Protein 8H0L (pdb70)

Secondary structure (DSSP, 8-state):
--HHHHHHHHT-----EETTEE--HHHHHHHHHHHHHHTTS--SS-B-SSHHHHHHHHHHHHHH--TT----THHHHHHGGGGSSEEEEEPTT-HHHHHT----SHHHHHHHEEEEEE-HHHHHHTTSHHHHHHHHHHHHTTS-GGGTTT--/--HHHHHHHHH-----EETTEE--HHHHHHHHHHHHHHTTS--SS-B--SHHHHHHHHHHHHHH--TT----THHHHHHGGGGSSEEEEEPTT-HHHHHHHSTTSHHHHHHHEEEEEE-HHHHHHHTSHHHHHHHHHHHHTTSS--

Foldseek 3Di:
DDLVLLLQLLLPQPADDDPQFGQCQLVLLVLLVLVCLVVVNPPDQWAAPDPSSLVSSCVSNVQADDPPHDSANLQNLPSSVVSVFKAFDFDPPCVVVVVPQDSPHDVSCVNTGRTMGGDPVVVVQSNDPVSSVSSNVSNCSNHDPVCVVRGD/DDLVVVLVLLLCQPADDDPQRGQCQLLLLVVLVLVCLVVVVDPDQWAAPDPSSLVSSVVSCVVDDDPPHDSQNLANLLSSVVSVFKAFDFDPPLVPVLNPQQRPHDVSVVNTTRTMGGRPVVVVQSNDPVSVVSSNVSNCSNHDDD

Solvent-accessible surface area: 15519 Å² total; per-residue (Å²): 93,50,58,133,83,0,43,63,73,1,16,135,6,122,8,102,122,178,168,52,61,1,20,0,20,21,2,0,0,6,15,0,1,8,27,18,13,113,76,34,49,16,138,110,31,72,4,90,21,60,151,89,1,36,77,15,0,42,123,61,0,72,105,9,95,27,154,61,21,143,63,46,17,26,62,1,1,27,76,1,64,89,10,44,0,1,18,14,40,35,34,129,82,43,185,124,48,44,124,124,17,77,7,94,18,47,91,18,0,75,90,11,7,33,15,0,15,0,10,42,53,0,20,57,36,4,86,73,140,83,10,29,112,59,0,53,57,0,1,57,144,5,17,44,153,117,2,68,117,146,3,82,98,55,62,131,86,1,45,55,78,1,14,84,5,107,10,98,115,128,100,41,24,10,22,2,21,22,0,0,0,4,8,0,1,8,38,16,12,106,78,34,53,20,132,124,22,119,2,111,19,60,144,90,2,36,78,16,0,34,132,60,1,75,93,61,89,51,102,33,33,179,64,38,16,24,62,2,1,8,78,1,55,91,22,46,0,2,59,19,80,25,37,127,79,42,152,170,42,20,132,107,106,1,18,97,17,45,95,15,0,76,98,6,6,37,22,0,70,2,26,116,73,0,14,113,45,3,82,72,140,78,12,31,110,87,0,38,52,0,0,72,127,6,39,17,144,138

Nearest PDB structures (foldseek):
  8h0l-assembly2_B  TM=1.007E+00  e=3.488E-26  Hahella ganghwensis
  7cc9-assembly3_C  TM=7.456E-01  e=1.527E-03  Streptomyces pristinaespiralis
  5zmo-assembly1_A  TM=6.650E-01  e=5.114E-03  Streptomyces coelicolor A3(2)
  8h0l-assembly2_B  TM=9.876E-01  e=3.141E-24  Hahella ganghwensis
  7cc9-assembly3_C  TM=7.645E-01  e=2.823E-04  Streptomyces pristinaespiralis

InterPro domains:
  IPR058813 ScoMcrA-like, DNA sulfur-binding domain [PF26340] (12-136)

Organism: NCBI:txid286420

Sequence (298 aa):
MSLLEYEAKFSELNPNRRHGNTSPHKIAMLLAVMDLIESGSLQENRIYFDRQLKDAFTKRFNELKSEADRDNPHLPYYHLHTSGFWHHQVNPGQRESYKTMSASGASAIDQHIAYAYLDEELFELLQNFTVRKLLTSALDRNFAITETSRKSMSLLEYEAKFSELNPNRRHGNTSPHKIAMLLAVMDLIESGSLQENRIYFDRQLKDAFTKRFNELKSEADRDNPHLPYYHLHTSGFWHHQVNPGQRESYKTMSASGASAIDQHIAYAYLDEELFELLQNFTVRKLLTSALDRNFAIT

B-factor: mean 39.43, std 13.42, range [19.46, 106.15]

Radius of gyration: 23.63 Å; Cα contacts (8 Å, |Δi|>4): 406; chains: 2; bounding box: 54×69×55 Å

Structure (mmCIF, N/CA/C/O backbone):
data_8H0L
#
_entry.id   8H0L
#
_cell.length_a   39.865
_cell.length_b   57.530
_cell.length_c   177.362
_cell.angle_alpha   90.000
_cell.angle_beta   90.000
_cell.angle_gamma   90.000
#
_symmetry.space_group_name_H-M   'P 21 21 21'
#
loop_
_entity.id
_entity.type
_entity.pdbx_description
1 polymer SBDHga1
2 polymer "DNA (5'-D(*GP*CP*CP*GP*AP*AP*CP*TP*CP*G)-3')"
3 polymer "DNA (5'-D(*CP*GP*AP*GP*(PST)P*TP*CP*GP*GP*C)-3')"
4 non-polymer 'MAGNESIUM ION'
5 water water
#
loop_
_atom_site.group_PDB
_atom_site.id
_atom_site.type_symbol
_atom_site.label_atom_id
_atom_site.label_alt_id
_atom_site.label_comp_id
_atom_site.label_asym_id
_atom_site.label_entity_id
_atom_site.label_seq_id
_atom_site.pdbx_PDB_ins_code
_atom_site.Cartn_x
_atom_site.Cartn_y
_atom_site.Cartn_z
_atom_site.occupancy
_atom_site.B_iso_or_equiv
_atom_site.auth_seq_id
_atom_site.auth_comp_id
_atom_site.auth_asym_id
_atom_site.auth_atom_id
_atom_site.pdbx_PDB_model_num
ATOM 1 N N . MET A 1 4 ? 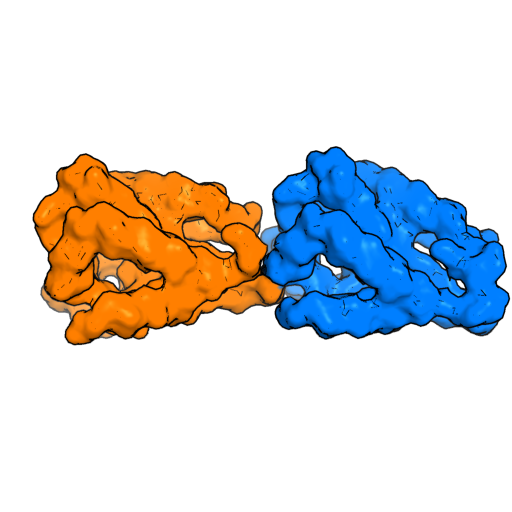8.296 -16.717 -12.592 1.00 59.42 1 MET A N 1
ATOM 2 C CA . MET A 1 4 ? 9.265 -15.918 -11.855 1.00 55.78 1 MET A CA 1
ATOM 3 C C . MET A 1 4 ? 8.659 -14.592 -11.372 1.00 51.81 1 MET A C 1
ATOM 4 O O . MET A 1 4 ? 7.478 -14.337 -11.578 1.00 52.29 1 MET A O 1
ATOM 9 N N . SER A 1 5 ? 9.460 -13.768 -10.705 1.00 48.24 2 SER A N 1
ATOM 10 C CA . SER A 1 5 ? 8.950 -12.583 -10.031 1.00 45.76 2 SER A CA 1
ATOM 11 C C . SER A 1 5 ? 8.987 -11.368 -10.949 1.00 35.99 2 SER A C 1
ATOM 12 O O . SER A 1 5 ? 9.662 -11.355 -11.979 1.00 33.54 2 SER A O 1
ATOM 15 N N . LEU A 1 6 ? 8.268 -10.325 -10.526 1.00 35.94 3 LEU A N 1
ATOM 16 C CA . LEU A 1 6 ? 8.311 -9.033 -11.198 1.00 34.49 3 LEU A CA 1
ATOM 17 C C . LEU A 1 6 ? 9.740 -8.517 -11.338 1.00 29.97 3 LEU A C 1
ATOM 18 O O . LEU A 1 6 ? 10.095 -7.922 -12.362 1.00 32.47 3 LEU A O 1
ATOM 23 N N . LEU A 1 7 ? 10.580 -8.742 -10.321 1.00 28.18 4 LEU A N 1
ATOM 24 C CA . LEU A 1 7 ? 11.980 -8.333 -10.418 1.00 27.96 4 LEU A CA 1
ATOM 25 C C . LEU A 1 7 ? 12.661 -8.997 -11.602 1.00 30.73 4 LEU A C 1
ATOM 26 O O . LEU A 1 7 ? 13.328 -8.333 -12.404 1.00 30.50 4 LEU A O 1
ATOM 31 N N . GLU A 1 8 ? 12.522 -10.318 -11.708 1.00 32.36 5 GLU A N 1
ATOM 32 C CA . GLU A 1 8 ? 13.158 -11.047 -12.800 1.00 32.79 5 GLU A CA 1
ATOM 33 C C . GLU A 1 8 ? 12.586 -10.676 -14.163 1.00 29.41 5 GLU A C 1
ATOM 34 O O . GLU A 1 8 ? 13.334 -10.663 -15.142 1.00 36.83 5 GLU A O 1
ATOM 40 N N . TYR A 1 9 ? 11.293 -10.340 -14.255 1.00 29.17 6 TYR A N 1
ATOM 41 C CA . TYR A 1 9 ? 10.773 -9.849 -15.531 1.00 31.13 6 TYR A CA 1
ATOM 42 C C . TYR A 1 9 ? 11.346 -8.477 -15.870 1.00 34.25 6 TYR A C 1
ATOM 43 O O . TYR A 1 9 ? 11.669 -8.203 -17.033 1.00 31.08 6 TYR A O 1
ATOM 52 N N . GLU A 1 10 ? 11.500 -7.610 -14.866 1.00 24.09 7 GLU A N 1
ATOM 53 C CA . GLU A 1 10 ? 12.068 -6.290 -15.116 1.00 25.58 7 GLU A CA 1
ATOM 54 C C . GLU A 1 10 ? 13.475 -6.427 -15.669 1.00 30.08 7 GLU A C 1
ATOM 55 O O . GLU A 1 10 ? 13.850 -5.751 -16.637 1.00 31.79 7 GLU A O 1
ATOM 61 N N . ALA A 1 11 ? 14.260 -7.321 -15.063 1.00 29.33 8 ALA A N 1
ATOM 62 C CA . ALA A 1 11 ? 15.605 -7.595 -15.544 1.00 27.87 8 ALA A CA 1
ATOM 63 C C . ALA A 1 11 ? 15.581 -8.132 -16.973 1.00 32.10 8 ALA A C 1
ATOM 64 O O . ALA A 1 11 ? 16.350 -7.679 -17.826 1.00 31.18 8 ALA A O 1
ATOM 66 N N . LYS A 1 12 ? 14.704 -9.100 -17.256 1.00 29.87 9 LYS A N 1
ATOM 67 C CA . LYS A 1 12 ? 14.694 -9.673 -18.609 1.00 28.32 9 LYS A CA 1
ATOM 68 C C . LYS A 1 12 ? 14.206 -8.680 -19.654 1.00 35.53 9 LYS A C 1
ATOM 69 O O . LYS A 1 12 ? 14.714 -8.673 -20.785 1.00 33.45 9 LYS A O 1
ATOM 75 N N . PHE A 1 13 ? 13.216 -7.852 -19.321 1.00 29.56 10 PHE A N 1
ATOM 76 C CA . PHE A 1 13 ? 12.775 -6.842 -20.282 1.00 26.74 10 PHE A CA 1
ATOM 77 C C . PHE A 1 13 ? 13.870 -5.831 -20.585 1.00 33.09 10 PHE A C 1
ATOM 78 O O . PHE A 1 13 ? 13.863 -5.230 -21.660 1.00 30.36 10 PHE A O 1
ATOM 86 N N . SER A 1 14 ? 14.795 -5.608 -19.643 1.00 28.87 11 SER A N 1
ATOM 87 C CA . SER A 1 14 ? 15.929 -4.730 -19.885 1.00 28.15 11 SER A CA 1
ATOM 88 C C . SER A 1 14 ? 17.025 -5.372 -20.723 1.00 30.24 11 SER A C 1
ATOM 89 O O . SER A 1 14 ? 17.940 -4.660 -21.142 1.00 36.97 11 SER A O 1
ATOM 92 N N . GLU A 1 15 ? 16.996 -6.700 -20.934 1.00 28.93 12 GLU A N 1
ATOM 93 C CA . GLU A 1 15 ? 18.064 -7.393 -21.661 1.00 36.60 12 GLU A CA 1
ATOM 94 C C . GLU A 1 15 ? 17.446 -8.492 -22.520 1.00 35.21 12 GLU A C 1
ATOM 95 O O . GLU A 1 15 ? 17.479 -9.683 -22.201 1.00 33.28 12 GLU A O 1
ATOM 101 N N . LEU A 1 16 ? 16.911 -8.072 -23.659 1.00 33.49 13 LEU A N 1
ATOM 102 C CA . LEU A 1 16 ? 16.211 -8.964 -24.568 1.00 33.89 13 LEU A CA 1
ATOM 103 C C . LEU A 1 16 ? 17.121 -9.592 -25.614 1.00 36.06 13 LEU A C 1
ATOM 104 O O . LEU A 1 16 ? 16.631 -10.354 -26.446 1.00 29.24 13 LEU A O 1
ATOM 109 N N . ASN A 1 17 ? 18.423 -9.319 -25.580 1.00 34.23 14 ASN A N 1
ATOM 110 C CA . ASN A 1 17 ? 19.339 -9.705 -26.646 1.00 31.23 14 ASN A CA 1
ATOM 111 C C . ASN A 1 17 ? 18.810 -9.376 -28.047 1.00 28.07 14 ASN A C 1
ATOM 112 O O . ASN A 1 17 ? 18.647 -10.273 -28.880 1.00 28.69 14 ASN A O 1
ATOM 117 N N . PRO A 1 18 ? 18.504 -8.112 -28.324 1.00 23.63 15 PRO A N 1
ATOM 118 C CA . PRO A 1 18 ? 18.087 -7.740 -29.682 1.00 24.10 15 PRO A CA 1
ATOM 119 C C . PRO A 1 18 ? 19.275 -7.807 -30.623 1.00 31.99 15 PRO A C 1
ATOM 120 O O . PRO A 1 18 ? 20.429 -7.681 -30.208 1.00 31.76 15 PRO A O 1
ATOM 124 N N . ASN A 1 19 ? 18.986 -7.991 -31.908 1.00 29.77 16 ASN A N 1
ATOM 125 C CA . ASN A 1 19 ? 20.025 -7.827 -32.913 1.00 29.02 16 ASN A CA 1
ATOM 126 C C . ASN A 1 19 ? 20.587 -6.414 -32.860 1.00 24.27 16 ASN A C 1
ATOM 127 O O . ASN A 1 19 ? 19.844 -5.445 -32.671 1.00 27.81 16 ASN A O 1
ATOM 132 N N . ARG A 1 20 ? 21.909 -6.301 -33.024 1.00 30.21 17 ARG A N 1
ATOM 133 C CA . ARG A 1 20 ? 22.590 -5.018 -33.054 1.00 33.91 17 ARG A CA 1
ATOM 134 C C . ARG A 1 20 ? 23.634 -5.006 -34.162 1.00 31.53 17 ARG A C 1
ATOM 135 O O . ARG A 1 20 ? 24.168 -6.048 -34.555 1.00 36.78 17 ARG A O 1
ATOM 143 N N . ARG A 1 21 ? 23.923 -3.807 -34.657 1.00 35.23 18 ARG A N 1
ATOM 144 C CA . ARG A 1 21 ? 24.869 -3.646 -35.757 1.00 38.38 18 ARG A CA 1
ATOM 145 C C . ARG A 1 21 ? 25.463 -2.245 -35.674 1.00 45.18 18 ARG A C 1
ATOM 146 O O . ARG A 1 21 ? 24.736 -1.255 -35.821 1.00 38.94 18 ARG A O 1
ATOM 154 N N . HIS A 1 22 ? 26.774 -2.170 -35.423 1.00 49.77 19 HIS A N 1
ATOM 155 C CA . HIS A 1 22 ? 27.507 -0.907 -35.417 1.00 54.46 19 HIS A CA 1
ATOM 156 C C . HIS A 1 22 ? 26.879 0.099 -34.459 1.00 47.06 19 HIS A C 1
ATOM 157 O O . HIS A 1 22 ? 26.735 1.283 -34.770 1.00 62.28 19 HIS A O 1
ATOM 164 N N . GLY A 1 23 ? 26.493 -0.384 -33.284 1.00 51.50 20 GLY A N 1
ATOM 165 C CA . GLY A 1 23 ? 25.945 0.458 -32.247 1.00 50.72 20 GLY A CA 1
ATOM 166 C C . GLY A 1 23 ? 24.445 0.654 -32.286 1.00 55.06 20 GLY A C 1
ATOM 167 O O . GLY A 1 23 ? 23.887 1.205 -31.329 1.00 62.83 20 GLY A O 1
ATOM 168 N N . ASN A 1 24 ? 23.768 0.222 -33.345 1.00 47.18 21 ASN A N 1
ATOM 169 C CA . ASN A 1 24 ? 22.338 0.453 -33.492 1.00 48.21 21 ASN A CA 1
ATOM 170 C C . ASN A 1 24 ? 21.562 -0.823 -33.207 1.00 39.65 21 ASN A C 1
ATOM 171 O O . ASN A 1 24 ? 21.910 -1.899 -33.700 1.00 36.34 21 ASN A O 1
ATOM 176 N N . THR A 1 25 ? 20.520 -0.688 -32.402 1.00 42.21 22 THR A N 1
ATOM 177 C CA . THR A 1 25 ? 19.758 -1.816 -31.901 1.00 35.56 22 THR A CA 1
ATOM 178 C C . THR A 1 25 ? 18.520 -1.994 -32.761 1.00 31.31 22 THR A C 1
ATOM 179 O O . THR A 1 25 ? 17.734 -1.053 -32.919 1.00 30.57 22 THR A O 1
ATOM 183 N N . SER A 1 26 ? 18.362 -3.191 -33.327 1.00 34.69 23 SER A N 1
ATOM 184 C CA . SER A 1 26 ? 17.116 -3.551 -33.984 1.00 25.90 23 SER A CA 1
ATOM 185 C C . SER A 1 26 ? 16.000 -3.461 -32.948 1.00 22.63 23 SER A C 1
ATOM 186 O O . SER A 1 26 ? 16.091 -4.115 -31.901 1.00 27.08 23 SER A O 1
ATOM 189 N N . PRO A 1 27 ? 14.954 -2.669 -33.176 1.00 24.40 24 PRO A N 1
ATOM 190 C CA . PRO A 1 27 ? 13.938 -2.478 -32.138 1.00 29.50 24 PRO A CA 1
ATOM 191 C C . PRO A 1 27 ? 12.802 -3.493 -32.137 1.00 34.91 24 PRO A C 1
ATOM 192 O O . PRO A 1 27 ? 11.878 -3.333 -31.336 1.00 29.91 24 PRO A O 1
ATOM 196 N N . HIS A 1 28 ? 12.879 -4.556 -32.958 1.00 23.59 25 HIS A N 1
ATOM 197 C CA . HIS A 1 28 ? 11.756 -5.471 -33.157 1.00 22.46 25 HIS A CA 1
ATOM 198 C C . HIS A 1 28 ? 11.242 -6.067 -31.844 1.00 24.49 25 HIS A C 1
ATOM 199 O O . HIS A 1 28 ? 10.032 -6.038 -31.582 1.00 21.65 25 HIS A O 1
ATOM 206 N N . LYS A 1 29 ? 12.134 -6.624 -31.012 1.00 23.71 26 LYS A N 1
ATOM 207 C CA . LYS A 1 29 ? 11.663 -7.290 -29.792 1.00 25.37 26 LYS A CA 1
ATOM 208 C C . LYS A 1 29 ? 11.022 -6.302 -28.833 1.00 26.64 26 LYS A C 1
ATOM 209 O O . LYS A 1 29 ? 10.065 -6.644 -28.124 1.00 22.37 26 LYS A O 1
ATOM 215 N N . ILE A 1 30 ? 11.541 -5.074 -28.804 1.00 28.87 27 ILE A N 1
ATOM 216 C CA . ILE A 1 30 ? 10.970 -4.041 -27.949 1.00 33.06 27 ILE A CA 1
ATOM 217 C C . ILE A 1 30 ? 9.608 -3.624 -28.482 1.00 27.63 27 ILE A C 1
ATOM 218 O O . ILE A 1 30 ? 8.624 -3.555 -27.736 1.00 24.31 27 ILE A O 1
ATOM 223 N N . ALA A 1 31 ? 9.527 -3.352 -29.792 1.00 24.81 28 ALA A N 1
ATOM 224 C CA . ALA A 1 31 ? 8.256 -2.929 -30.370 1.00 25.70 28 ALA A CA 1
ATOM 225 C C . ALA A 1 31 ? 7.184 -3.997 -30.193 1.00 23.28 28 ALA A C 1
ATOM 226 O O . ALA A 1 31 ? 6.019 -3.668 -29.944 1.00 27.04 28 ALA A O 1
ATOM 228 N N . MET A 1 32 ? 7.546 -5.280 -30.260 1.00 21.29 29 MET A N 1
ATOM 229 C CA . MET A 1 32 ? 6.500 -6.286 -30.101 1.00 21.72 29 MET A CA 1
ATOM 230 C C . MET A 1 32 ? 6.025 -6.381 -28.656 1.00 26.60 29 MET A C 1
ATOM 231 O O . MET A 1 32 ? 4.833 -6.587 -28.406 1.00 28.59 29 MET A O 1
ATOM 236 N N . LEU A 1 33 ? 6.931 -6.245 -27.688 1.00 24.38 30 LEU A N 1
ATOM 237 C CA . LEU A 1 33 ? 6.491 -6.308 -26.296 1.00 25.74 30 LEU A CA 1
ATOM 238 C C . LEU A 1 33 ? 5.651 -5.086 -25.967 1.00 30.01 30 LEU A C 1
ATOM 239 O O . LEU A 1 33 ? 4.640 -5.183 -25.261 1.00 26.86 30 LEU A O 1
ATOM 244 N N . LEU A 1 34 ? 6.015 -3.934 -26.539 1.00 25.41 31 LEU A N 1
ATOM 245 C CA . LEU A 1 34 ? 5.224 -2.729 -26.329 1.00 25.55 31 LEU A CA 1
ATOM 246 C C . LEU A 1 34 ? 3.850 -2.868 -26.967 1.00 29.28 31 LEU A C 1
ATOM 247 O O . LEU A 1 34 ? 2.844 -2.401 -26.413 1.00 27.00 31 LEU A O 1
ATOM 252 N N . ALA A 1 35 ? 3.796 -3.501 -28.146 1.00 28.97 32 ALA A N 1
ATOM 253 C CA . ALA A 1 35 ? 2.522 -3.704 -28.828 1.00 26.50 32 ALA A CA 1
ATOM 254 C C . ALA A 1 35 ? 1.616 -4.633 -28.024 1.00 29.83 32 ALA A C 1
ATOM 255 O O . ALA A 1 35 ? 0.397 -4.430 -27.966 1.00 29.44 32 ALA A O 1
ATOM 257 N N . VAL A 1 36 ? 2.192 -5.674 -27.415 1.00 25.73 33 VAL A N 1
ATOM 258 C CA . VAL A 1 36 ? 1.386 -6.576 -26.599 1.00 25.82 33 VAL A CA 1
ATOM 259 C C . VAL A 1 36 ? 0.851 -5.834 -25.382 1.00 29.36 33 VAL A C 1
ATOM 260 O O . VAL A 1 36 ? -0.315 -5.995 -24.995 1.00 29.83 33 VAL A O 1
ATOM 264 N N . MET A 1 37 ? 1.679 -4.993 -24.768 1.00 27.80 34 MET A N 1
ATOM 265 C CA . MET A 1 37 ? 1.199 -4.249 -23.606 1.00 33.14 34 MET A CA 1
ATOM 266 C C . MET A 1 37 ? 0.135 -3.239 -24.017 1.00 35.52 34 MET A C 1
ATOM 267 O O . MET A 1 37 ? -0.842 -3.023 -23.287 1.00 33.89 34 MET A O 1
ATOM 272 N N . ASP A 1 38 ? 0.283 -2.651 -25.211 1.00 29.74 35 ASP A N 1
ATOM 273 C CA . ASP A 1 38 ? -0.754 -1.783 -25.761 1.00 31.89 35 ASP A CA 1
ATOM 274 C C . ASP A 1 38 ? -2.076 -2.520 -25.911 1.00 35.87 35 ASP A C 1
ATOM 275 O O . ASP A 1 38 ? -3.138 -1.986 -25.565 1.00 36.36 35 ASP A O 1
ATOM 280 N N . LEU A 1 39 ? -2.030 -3.736 -26.462 1.00 27.63 36 LEU A N 1
ATOM 281 C CA . LEU A 1 39 ? -3.242 -4.508 -26.694 1.00 33.24 36 LEU A CA 1
ATOM 282 C C . LEU A 1 39 ? -3.918 -4.868 -25.375 1.00 33.62 36 LEU A C 1
ATOM 283 O O . LEU A 1 39 ? -5.150 -4.843 -25.270 1.00 31.31 36 LEU A O 1
ATOM 288 N N . ILE A 1 40 ? -3.128 -5.223 -24.368 1.00 35.17 37 ILE A N 1
ATOM 289 C CA . ILE A 1 40 ? -3.685 -5.486 -23.042 1.00 37.49 37 ILE A CA 1
ATOM 290 C C . ILE A 1 40 ? -4.350 -4.229 -22.500 1.00 38.90 37 ILE A C 1
ATOM 291 O O . ILE A 1 40 ? -5.485 -4.260 -22.006 1.00 45.87 37 ILE A O 1
ATOM 296 N N . GLU A 1 41 ? -3.645 -3.102 -22.589 1.00 32.04 38 GLU A N 1
ATOM 297 C CA . GLU A 1 41 ? -4.158 -1.852 -22.049 1.00 39.65 38 GLU A CA 1
ATOM 298 C C . GLU A 1 41 ? -5.480 -1.472 -22.689 1.00 48.45 38 GLU A C 1
ATOM 299 O O . GLU A 1 41 ? -6.400 -1.024 -21.997 1.00 48.16 38 GLU A O 1
ATOM 305 N N . SER A 1 42 ? -5.594 -1.636 -24.006 1.00 41.55 39 SER A N 1
ATOM 306 C CA . SER A 1 42 ? -6.811 -1.274 -24.715 1.00 44.76 39 SER A CA 1
ATOM 307 C C . SER A 1 42 ? -7.912 -2.312 -24.566 1.00 43.18 39 SER A C 1
ATOM 308 O O . SER A 1 42 ? -9.015 -2.097 -25.077 1.00 42.78 39 SER A O 1
ATOM 311 N N . GLY A 1 43 ? -7.651 -3.420 -23.879 1.00 35.68 40 GLY A N 1
ATOM 312 C CA . GLY A 1 43 ? -8.662 -4.451 -23.772 1.00 45.86 40 GLY A CA 1
ATOM 313 C C . GLY A 1 43 ? -8.849 -5.277 -25.019 1.00 46.63 40 GLY A C 1
ATOM 314 O O . GLY A 1 43 ? -9.891 -5.915 -25.172 1.00 40.50 40 GLY A O 1
ATOM 315 N N . SER A 1 44 ? -7.872 -5.274 -25.924 1.00 41.45 41 SER A N 1
ATOM 316 C CA . SER A 1 44 ? -7.918 -6.096 -27.127 1.00 44.90 41 SER A CA 1
ATOM 317 C C . SER A 1 44 ? -7.325 -7.480 -26.927 1.00 50.22 41 SER A C 1
ATOM 318 O O . SER A 1 44 ? -7.478 -8.334 -27.804 1.00 64.28 41 SER A O 1
ATOM 321 N N . LEU A 1 45 ? -6.651 -7.699 -25.807 1.00 40.05 42 LEU A N 1
ATOM 322 C CA . LEU A 1 45 ? -6.029 -8.982 -25.528 1.00 41.55 42 LEU A CA 1
ATOM 323 C C . LEU A 1 45 ? -6.409 -9.454 -24.137 1.00 48.45 42 LEU A C 1
ATOM 324 O O . LEU A 1 45 ? -5.615 -9.414 -23.214 1.00 49.24 42 LEU A O 1
ATOM 329 N N . GLN A 1 46 ? -7.656 -9.870 -24.003 1.00 47.27 43 GLN A N 1
ATOM 330 C CA . GLN A 1 46 ? -8.205 -10.365 -22.752 1.00 46.76 43 GLN A CA 1
ATOM 331 C C . GLN A 1 46 ? -7.766 -11.770 -22.321 1.00 46.09 43 GLN A C 1
ATOM 332 O O . GLN A 1 46 ? -7.825 -12.103 -21.151 1.00 43.89 43 GLN A O 1
ATOM 338 N N . GLU A 1 47 ? -7.334 -12.581 -23.277 1.00 36.77 44 GLU A N 1
ATOM 339 C CA . GLU A 1 47 ? -6.874 -13.934 -23.001 1.00 36.82 44 GLU A CA 1
ATOM 340 C C . GLU A 1 47 ? -5.402 -14.029 -23.348 1.00 38.28 44 GLU A C 1
ATOM 341 O O . GLU A 1 47 ? -4.913 -13.258 -24.149 1.00 39.24 44 GLU A O 1
ATOM 347 N N . ASN A 1 48 ? -4.702 -14.968 -22.725 1.00 35.03 45 ASN A N 1
ATOM 348 C CA . ASN A 1 48 ? -3.263 -15.119 -22.939 1.00 31.56 45 ASN A CA 1
ATOM 349 C C . ASN A 1 48 ? -3.024 -15.897 -24.236 1.00 30.04 45 ASN A C 1
ATOM 350 O O . ASN A 1 48 ? -2.538 -17.029 -24.265 1.00 30.93 45 ASN A O 1
ATOM 355 N N . ARG A 1 49 ? -3.359 -15.240 -25.340 1.00 29.77 46 ARG A N 1
ATOM 356 C CA . ARG A 1 49 ? -3.421 -15.908 -26.637 1.00 33.83 46 ARG A CA 1
ATOM 357 C C . ARG A 1 49 ? -3.145 -14.841 -27.692 1.00 27.60 46 ARG A C 1
ATOM 358 O O . ARG A 1 49 ? -4.014 -14.014 -27.971 1.00 32.50 46 ARG A O 1
ATOM 366 N N . ILE A 1 50 ? -1.938 -14.843 -28.248 1.00 23.92 47 ILE A N 1
ATOM 367 C CA . ILE A 1 50 ? -1.464 -13.738 -29.074 1.00 24.46 47 ILE A CA 1
ATOM 368 C C . ILE A 1 50 ? -1.312 -14.278 -30.487 1.00 33.12 47 ILE A C 1
ATOM 369 O O . ILE A 1 50 ? -0.284 -14.873 -30.823 1.00 24.90 47 ILE A O 1
ATOM 374 N N . TYR A 1 51 ? -2.325 -14.055 -31.322 1.00 27.18 48 TYR A N 1
ATOM 375 C CA . TYR A 1 51 ? -2.272 -14.572 -32.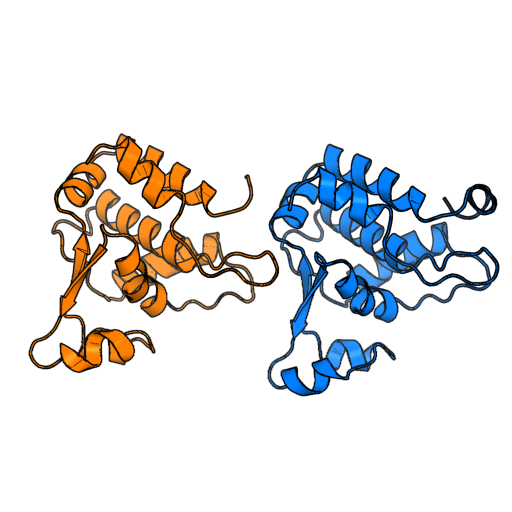675 1.00 24.50 48 TYR A CA 1
ATOM 376 C C . TYR A 1 51 ? -1.394 -13.688 -33.549 1.00 26.03 48 TYR A C 1
ATOM 377 O O . TYR A 1 51 ? -1.287 -12.482 -33.336 1.00 25.48 48 TYR A O 1
ATOM 386 N N . PHE A 1 52 ? -0.780 -14.308 -34.555 1.00 25.06 49 PHE A N 1
ATOM 387 C CA . PHE A 1 52 ? 0.008 -13.582 -35.554 1.00 27.01 49 PHE A CA 1
ATOM 388 C C . PHE A 1 52 ? -0.954 -13.030 -36.605 1.00 32.84 49 PHE A C 1
ATOM 389 O O . PHE A 1 52 ? -1.047 -13.520 -37.731 1.00 29.07 49 PHE A O 1
ATOM 397 N N . ASP A 1 53 ? -1.679 -11.979 -36.218 1.00 27.58 50 ASP A N 1
ATOM 398 C CA . ASP A 1 53 ? -2.807 -11.492 -37.007 1.00 33.20 50 ASP A CA 1
ATOM 399 C C . ASP A 1 53 ? -2.677 -9.999 -37.293 1.00 32.24 50 ASP A C 1
ATOM 400 O O . ASP A 1 53 ? -1.730 -9.333 -36.869 1.00 27.94 50 ASP A O 1
ATOM 405 N N . ARG A 1 54 ? -3.657 -9.476 -38.033 1.00 35.33 51 ARG A N 1
ATOM 406 C CA . ARG A 1 54 ? -3.631 -8.067 -38.411 1.00 31.77 51 ARG A CA 1
ATOM 407 C C . ARG A 1 54 ? -3.577 -7.161 -37.190 1.00 34.22 51 ARG A C 1
ATOM 408 O O . ARG A 1 54 ? -2.903 -6.124 -37.210 1.00 35.77 51 ARG A O 1
ATOM 416 N N . GLN A 1 55 ? -4.278 -7.528 -36.115 1.00 35.10 52 GLN A N 1
ATOM 417 C CA . GLN A 1 55 ? -4.305 -6.665 -34.942 1.00 37.59 52 GLN A CA 1
ATOM 418 C C . GLN A 1 55 ? -2.917 -6.557 -34.318 1.00 27.54 52 GLN A C 1
ATOM 419 O O . GLN A 1 55 ? -2.466 -5.461 -33.966 1.00 33.28 52 GLN A O 1
ATOM 425 N N . LEU A 1 56 ? -2.221 -7.683 -34.173 1.00 26.00 53 LEU A N 1
ATOM 426 C CA . LEU A 1 56 ? -0.854 -7.626 -33.664 1.00 25.64 53 LEU A CA 1
ATOM 427 C C . LEU A 1 56 ? 0.066 -6.879 -34.629 1.00 31.76 53 LEU A C 1
ATOM 428 O O . LEU A 1 56 ? 0.932 -6.100 -34.203 1.00 27.81 53 LEU A O 1
ATOM 433 N N . LYS A 1 57 ? -0.081 -7.132 -35.936 1.00 29.90 54 LYS A N 1
ATOM 434 C CA . LYS A 1 57 ? 0.804 -6.500 -36.906 1.00 26.54 54 LYS A CA 1
ATOM 435 C C . LYS A 1 57 ? 0.615 -4.989 -36.924 1.00 30.33 54 LYS A C 1
ATOM 436 O O . LYS A 1 57 ? 1.595 -4.238 -36.993 1.00 30.54 54 LYS A O 1
ATOM 442 N N . ASP A 1 58 ? -0.630 -4.520 -36.834 1.00 26.91 55 ASP A N 1
ATOM 443 C CA . ASP A 1 58 ? -0.861 -3.075 -36.788 1.00 34.62 55 ASP A CA 1
ATOM 444 C C . ASP A 1 58 ? -0.286 -2.462 -35.519 1.00 31.23 55 ASP A C 1
ATOM 445 O O . ASP A 1 58 ? 0.330 -1.390 -35.560 1.00 31.52 55 ASP A O 1
ATOM 450 N N . ALA A 1 59 ? -0.487 -3.121 -34.378 1.00 30.22 56 ALA A N 1
ATOM 451 C CA . ALA A 1 59 ? 0.057 -2.606 -33.128 1.00 27.16 56 ALA A CA 1
ATOM 452 C C . ALA A 1 59 ? 1.578 -2.622 -33.147 1.00 29.00 56 ALA A C 1
ATOM 453 O O . ALA A 1 59 ? 2.216 -1.666 -32.692 1.00 28.50 56 ALA A O 1
ATOM 455 N N . PHE A 1 60 ? 2.173 -3.685 -33.708 1.00 26.10 57 PHE A N 1
ATOM 456 C CA . PHE A 1 60 ? 3.623 -3.726 -33.881 1.00 27.56 57 PHE A CA 1
ATOM 457 C C . PHE A 1 60 ? 4.104 -2.584 -34.783 1.00 28.27 57 PHE A C 1
ATOM 458 O O . PHE A 1 60 ? 5.084 -1.897 -34.472 1.00 27.54 57 PHE A O 1
ATOM 466 N N . THR A 1 61 ? 3.426 -2.372 -35.914 1.00 29.18 58 THR A N 1
ATOM 467 C CA . THR A 1 61 ? 3.868 -1.336 -36.844 1.00 27.76 58 THR A CA 1
ATOM 468 C C . THR A 1 61 ? 3.813 0.043 -36.203 1.00 29.93 58 THR A C 1
ATOM 469 O O . THR A 1 61 ? 4.731 0.852 -36.385 1.00 29.32 58 THR A O 1
ATOM 473 N N . LYS A 1 62 ? 2.762 0.319 -35.424 1.00 30.93 59 LYS A N 1
ATOM 474 C CA . LYS A 1 62 ? 2.665 1.608 -34.747 1.00 36.85 59 LYS A CA 1
ATOM 475 C C . LYS A 1 62 ? 3.872 1.836 -33.842 1.00 36.15 59 LYS A C 1
ATOM 476 O O . LYS A 1 62 ? 4.553 2.866 -33.943 1.00 32.98 59 LYS A O 1
ATOM 482 N N . ARG A 1 63 ? 4.177 0.864 -32.977 1.00 26.45 60 ARG A N 1
ATOM 483 C CA . ARG A 1 63 ? 5.328 0.998 -32.089 1.00 29.68 60 ARG A CA 1
ATOM 484 C C . ARG A 1 63 ? 6.635 0.952 -32.868 1.00 37.55 60 ARG A C 1
ATOM 485 O O . ARG A 1 63 ? 7.570 1.709 -32.575 1.00 30.08 60 ARG A O 1
ATOM 493 N N . PHE A 1 64 ? 6.713 0.078 -33.871 1.00 26.96 61 PHE A N 1
ATOM 494 C CA . PHE A 1 64 ? 7.951 -0.052 -34.617 1.00 26.50 61 PHE A CA 1
ATOM 495 C C . PHE A 1 64 ? 8.287 1.250 -35.335 1.00 32.01 61 PHE A C 1
ATOM 496 O O . PHE A 1 64 ? 9.450 1.673 -35.363 1.00 30.32 61 PHE A O 1
ATOM 504 N N . ASN A 1 65 ? 7.277 1.913 -35.906 1.00 33.45 62 ASN A N 1
ATOM 505 C CA . ASN A 1 65 ? 7.531 3.163 -36.626 1.00 30.34 62 ASN A CA 1
ATOM 506 C C . ASN A 1 65 ? 8.031 4.256 -35.697 1.00 40.81 62 ASN A C 1
ATOM 507 O O . ASN A 1 65 ? 8.807 5.117 -36.123 1.00 35.30 62 ASN A O 1
ATOM 512 N N . GLU A 1 66 ? 7.602 4.232 -34.425 1.00 34.70 63 GLU A N 1
ATOM 513 C CA . GLU A 1 66 ? 8.054 5.227 -33.455 1.00 39.55 63 GLU A CA 1
ATOM 514 C C . GLU A 1 66 ? 9.528 5.064 -33.139 1.00 41.31 63 GLU A C 1
ATOM 515 O O . GLU A 1 66 ? 10.201 6.031 -32.756 1.00 34.36 63 GLU A O 1
ATOM 521 N N . LEU A 1 67 ? 10.035 3.846 -33.276 1.00 30.14 64 LEU A N 1
ATOM 522 C CA . LEU A 1 67 ? 11.375 3.503 -32.846 1.00 34.66 64 LEU A CA 1
ATOM 523 C C . LEU A 1 67 ? 12.346 3.368 -34.004 1.00 36.77 64 LEU A C 1
ATOM 524 O O . LEU A 1 67 ? 13.548 3.541 -33.806 1.00 39.84 64 LEU A O 1
ATOM 529 N N . LYS A 1 68 ? 11.851 3.068 -35.192 1.00 29.98 65 LYS A N 1
ATOM 530 C CA . LYS A 1 68 ? 12.704 2.596 -36.269 1.00 35.09 65 LYS A CA 1
ATOM 531 C C . LYS A 1 68 ? 13.605 3.697 -36.804 1.00 46.38 65 LYS A C 1
ATOM 532 O O . LYS A 1 68 ? 13.275 4.887 -36.759 1.00 36.63 65 LYS A O 1
ATOM 538 N N . SER A 1 69 ? 14.766 3.272 -37.291 1.00 39.67 66 SER A N 1
ATOM 539 C CA . SER A 1 69 ? 15.649 4.068 -38.122 1.00 40.87 66 SER A CA 1
ATOM 540 C C . SER A 1 69 ? 15.440 3.671 -39.580 1.00 36.96 66 SER A C 1
ATOM 541 O O . SER A 1 69 ? 14.673 2.756 -39.892 1.00 31.55 66 SER A O 1
ATOM 544 N N . GLU A 1 70 ? 16.123 4.368 -40.491 1.00 37.41 67 GLU A N 1
ATOM 545 C CA . GLU A 1 70 ? 15.942 4.047 -41.906 1.00 46.28 67 GLU A CA 1
ATOM 546 C C . GLU A 1 70 ? 16.386 2.626 -42.232 1.00 37.33 67 GLU A C 1
ATOM 547 O O . GLU A 1 70 ? 15.856 2.034 -43.171 1.00 40.91 67 GLU A O 1
ATOM 553 N N . ALA A 1 71 ? 17.297 2.045 -41.447 1.00 41.90 68 ALA A N 1
ATOM 554 C CA . ALA A 1 71 ? 17.848 0.727 -41.749 1.00 45.03 68 ALA A CA 1
ATOM 555 C C . ALA A 1 71 ? 16.980 -0.433 -41.260 1.00 41.51 68 ALA A C 1
ATOM 556 O O . ALA A 1 71 ? 17.179 -1.566 -41.712 1.00 37.11 68 ALA A O 1
ATOM 558 N N . ASP A 1 72 ? 16.031 -0.178 -40.362 1.00 30.39 69 ASP A N 1
ATOM 559 C CA . ASP A 1 72 ? 15.182 -1.211 -39.776 1.00 29.69 69 ASP A CA 1
ATOM 560 C C . ASP A 1 72 ? 14.007 -1.564 -40.683 1.00 36.44 69 ASP A C 1
ATOM 561 O O . ASP A 1 72 ? 13.358 -0.682 -41.245 1.00 32.85 69 ASP A O 1
ATOM 566 N N . ARG A 1 73 ? 13.675 -2.853 -40.734 1.00 23.84 70 ARG A N 1
ATOM 567 C CA . ARG A 1 73 ? 12.642 -3.366 -41.622 1.00 25.44 70 ARG A CA 1
ATOM 568 C C . ARG A 1 73 ? 11.484 -3.922 -40.800 1.00 27.76 70 ARG A C 1
ATOM 569 O O . ARG A 1 73 ? 11.708 -4.671 -39.848 1.00 28.61 70 ARG A O 1
ATOM 577 N N . ASP A 1 74 ? 10.250 -3.590 -41.199 1.00 24.25 71 ASP A N 1
ATOM 578 C CA . ASP A 1 74 ? 9.032 -3.980 -40.474 1.00 28.59 71 ASP A CA 1
ATOM 579 C C . ASP A 1 74 ? 8.746 -5.460 -40.735 1.00 25.81 71 ASP A C 1
ATOM 580 O O . ASP A 1 74 ? 8.012 -5.837 -41.654 1.00 24.51 71 ASP A O 1
ATOM 585 N N . ASN A 1 75 ? 9.298 -6.305 -39.857 1.00 26.61 72 ASN A N 1
ATOM 586 C CA . ASN A 1 75 ? 9.320 -7.764 -39.998 1.00 24.57 72 ASN A CA 1
ATOM 587 C C . ASN A 1 75 ? 8.814 -8.369 -38.692 1.00 26.28 72 ASN A C 1
ATOM 588 O O . ASN A 1 75 ? 9.604 -8.884 -37.884 1.00 22.17 72 ASN A O 1
ATOM 593 N N . PRO A 1 76 ? 7.503 -8.298 -38.434 1.00 24.00 73 PRO A N 1
ATOM 594 C CA . PRO A 1 76 ? 6.985 -8.790 -37.144 1.00 21.47 73 PRO A CA 1
ATOM 595 C C . PRO A 1 76 ? 7.206 -10.272 -36.895 1.00 24.96 73 PRO A C 1
ATOM 596 O O . PRO A 1 76 ? 7.203 -10.693 -35.727 1.00 22.68 73 PRO A O 1
ATOM 600 N N . HIS A 1 77 ? 7.383 -11.081 -37.939 1.00 19.46 74 HIS A N 1
ATOM 601 C CA . HIS A 1 77 ? 7.653 -12.499 -37.733 1.00 23.45 74 HIS A CA 1
ATOM 602 C C . HIS A 1 77 ? 8.945 -12.756 -36.972 1.00 25.45 74 HIS A C 1
ATOM 603 O O . HIS A 1 77 ? 9.062 -13.798 -36.317 1.00 27.17 74 HIS A O 1
ATOM 610 N N . LEU A 1 78 ? 9.917 -11.830 -37.026 1.00 23.19 75 LEU A N 1
ATOM 611 C CA . LEU A 1 78 ? 11.203 -12.100 -36.385 1.00 20.07 75 LEU A CA 1
ATOM 612 C C . LEU A 1 78 ? 11.065 -12.090 -34.866 1.00 24.99 75 LEU A C 1
ATOM 613 O O . LEU A 1 78 ? 11.348 -13.118 -34.232 1.00 24.46 75 LEU A O 1
ATOM 618 N N . PRO A 1 79 ? 10.649 -10.994 -34.218 1.00 25.11 76 PRO A N 1
ATOM 619 C CA . PRO A 1 79 ? 10.497 -11.059 -32.752 1.00 22.61 76 PRO A CA 1
ATOM 620 C C . PRO A 1 79 ? 9.429 -12.041 -32.326 1.00 24.00 76 PRO A C 1
ATOM 621 O O . PRO A 1 79 ? 9.551 -12.643 -31.255 1.00 24.00 76 PRO A O 1
ATOM 625 N N . TYR A 1 80 ? 8.391 -12.245 -33.143 1.00 24.16 77 TYR A N 1
ATOM 626 C CA . TYR A 1 80 ? 7.343 -13.181 -32.750 1.00 27.34 77 TYR A CA 1
ATOM 627 C C . TYR A 1 80 ? 7.922 -14.563 -32.486 1.00 24.31 77 TYR A C 1
ATOM 628 O O . TYR A 1 80 ? 7.479 -15.259 -31.568 1.00 26.84 77 TYR A O 1
ATOM 637 N N . TYR A 1 81 ? 8.936 -14.962 -33.253 1.00 23.45 78 TYR A N 1
ATOM 638 C CA . TYR A 1 81 ? 9.645 -16.209 -32.998 1.00 27.86 78 TYR A CA 1
ATOM 639 C C . TYR A 1 81 ? 10.789 -16.026 -31.997 1.00 32.92 78 TYR A C 1
ATOM 640 O O . TYR A 1 81 ? 10.882 -16.751 -30.992 1.00 27.29 78 TYR A O 1
ATOM 649 N N . HIS A 1 82 ? 11.661 -15.048 -32.251 1.00 25.88 79 HIS A N 1
ATOM 650 C CA . HIS A 1 82 ? 12.904 -14.923 -31.490 1.00 23.42 79 HIS A CA 1
ATOM 651 C C . HIS A 1 82 ? 12.727 -14.416 -30.072 1.00 28.12 79 HIS A C 1
ATOM 652 O O . HIS A 1 82 ? 13.689 -14.483 -29.290 1.00 26.97 79 HIS A O 1
ATOM 659 N N . LEU A 1 83 ? 11.539 -13.945 -29.701 1.00 24.09 80 LEU A N 1
ATOM 660 C CA . LEU A 1 83 ? 11.326 -13.620 -28.295 1.00 24.23 80 LEU A CA 1
ATOM 661 C C . LEU A 1 83 ? 11.291 -14.861 -27.405 1.00 27.43 80 LEU A C 1
ATOM 662 O O . LEU A 1 83 ? 11.395 -14.726 -26.181 1.00 28.59 80 LEU A O 1
ATOM 667 N N . HIS A 1 84 ? 11.179 -16.064 -27.975 1.00 26.27 81 HIS A N 1
ATOM 668 C CA . HIS A 1 84 ? 11.105 -17.247 -27.117 1.00 28.77 81 HIS A CA 1
ATOM 669 C C . HIS A 1 84 ? 12.400 -17.503 -26.364 1.00 31.09 81 HIS A C 1
ATOM 670 O O . HIS A 1 84 ? 12.384 -18.237 -25.375 1.00 31.48 81 HIS A O 1
ATOM 677 N N . THR A 1 85 ? 13.522 -16.924 -26.799 1.00 30.32 82 THR A N 1
ATOM 678 C CA . THR A 1 85 ? 14.734 -17.048 -25.994 1.00 34.58 82 THR A CA 1
ATOM 679 C C . THR A 1 85 ? 14.635 -16.283 -24.685 1.00 29.92 82 THR A C 1
ATOM 680 O O . THR A 1 85 ? 15.500 -16.450 -23.817 1.00 32.80 82 THR A O 1
ATOM 684 N N . SER A 1 86 ? 13.621 -15.435 -24.518 1.00 25.18 83 SER A N 1
ATOM 685 C CA . SER A 1 86 ? 13.496 -14.691 -23.268 1.00 30.67 83 SER A CA 1
ATOM 686 C C . SER A 1 86 ? 13.029 -15.556 -22.109 1.00 32.45 83 SER A C 1
ATOM 687 O O . SER A 1 86 ? 13.205 -15.159 -20.955 1.00 29.28 83 SER A O 1
ATOM 690 N N . GLY A 1 87 ? 12.433 -16.716 -22.379 1.00 27.95 84 GLY A N 1
ATOM 691 C CA . GLY A 1 87 ? 11.968 -17.584 -21.313 1.00 32.02 84 GLY A CA 1
ATOM 692 C C . GLY A 1 87 ? 10.547 -17.344 -20.851 1.00 34.56 84 GLY A C 1
ATOM 693 O O . GLY A 1 87 ? 9.992 -18.200 -20.150 1.00 33.37 84 GLY A O 1
ATOM 694 N N . PHE A 1 88 ? 9.938 -16.213 -21.207 1.00 28.56 85 PHE A N 1
ATOM 695 C CA . PHE A 1 88 ? 8.566 -15.935 -20.815 1.00 28.69 85 PHE A CA 1
ATOM 696 C C . PHE A 1 88 ? 7.612 -15.860 -21.989 1.00 27.26 85 PHE A C 1
ATOM 697 O O . PHE A 1 88 ? 6.421 -15.607 -21.786 1.00 25.94 85 PHE A O 1
ATOM 705 N N . TRP A 1 89 ? 8.119 -16.033 -23.201 1.00 25.25 86 TRP A N 1
ATOM 706 C CA . TRP A 1 89 ? 7.362 -15.925 -24.440 1.00 27.99 86 TRP A CA 1
ATOM 707 C C . TRP A 1 89 ? 7.389 -17.295 -25.100 1.00 25.55 86 TRP A C 1
ATOM 708 O O . TRP A 1 89 ? 8.465 -17.800 -25.435 1.00 27.10 86 TRP A O 1
ATOM 719 N N . HIS A 1 90 ? 6.223 -17.907 -25.267 1.00 25.92 87 HIS A N 1
ATOM 720 C CA . HIS A 1 90 ? 6.157 -19.290 -25.714 1.00 24.07 87 HIS A CA 1
ATOM 721 C C . HIS A 1 90 ? 5.284 -19.412 -26.944 1.00 23.77 87 HIS A C 1
ATOM 722 O O . HIS A 1 90 ? 4.475 -18.535 -27.243 1.00 24.62 87 HIS A O 1
ATOM 729 N N . HIS A 1 91 ? 5.443 -20.540 -27.636 1.00 28.06 88 HIS A N 1
ATOM 730 C CA . HIS A 1 91 ? 4.664 -20.847 -28.834 1.00 31.23 88 HIS A CA 1
ATOM 731 C C . HIS A 1 91 ? 3.815 -22.093 -28.612 1.00 27.54 88 HIS A C 1
ATOM 732 O O . HIS A 1 91 ? 4.340 -23.149 -28.238 1.00 26.44 88 HIS A O 1
ATOM 739 N N . GLN A 1 92 ? 2.508 -21.956 -28.826 1.00 26.87 89 GLN A N 1
ATOM 740 C CA . GLN A 1 92 ? 1.617 -23.103 -28.972 1.00 30.77 89 GLN A CA 1
ATOM 741 C C . GLN A 1 92 ? 1.812 -23.646 -30.378 1.00 30.91 89 GLN A C 1
ATOM 742 O O . GLN A 1 92 ? 1.390 -23.009 -31.346 1.00 31.65 89 GLN A O 1
ATOM 748 N N . VAL A 1 93 ? 2.456 -24.804 -30.497 1.00 30.72 90 VAL A N 1
ATOM 749 C CA . VAL A 1 93 ? 2.816 -25.337 -31.813 1.00 31.33 90 VAL A CA 1
ATOM 750 C C . VAL A 1 93 ? 1.628 -26.061 -32.435 1.00 34.87 90 VAL A C 1
ATOM 751 O O . VAL A 1 93 ? 0.903 -26.801 -31.756 1.00 32.45 90 VAL A O 1
ATOM 755 N N . ASN A 1 94 ? 1.459 -25.887 -33.751 1.00 29.41 91 ASN A N 1
ATOM 756 C CA . ASN A 1 94 ? 0.306 -26.427 -34.444 1.00 27.91 91 ASN A CA 1
ATOM 757 C C . ASN A 1 94 ? 0.336 -27.955 -34.428 1.00 30.71 91 ASN A C 1
ATOM 758 O O . ASN A 1 94 ? 1.400 -28.560 -34.280 1.00 35.10 91 ASN A O 1
ATOM 763 N N . PRO A 1 95 ? -0.821 -28.60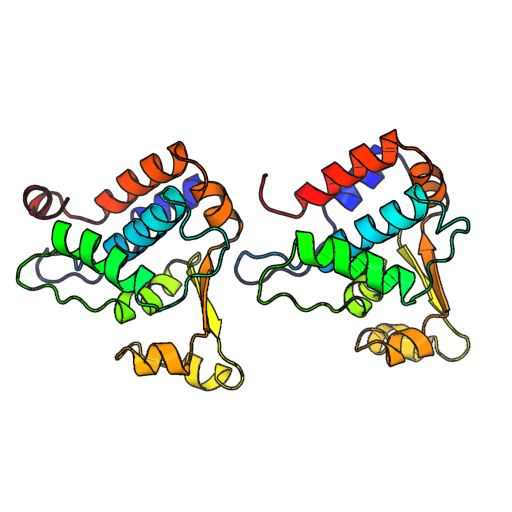0 -34.578 1.00 38.32 92 PRO A N 1
ATOM 764 C CA . PRO A 1 95 ? -0.849 -30.068 -34.595 1.00 40.29 92 PRO A CA 1
ATOM 765 C C . PRO A 1 95 ? -0.021 -30.610 -35.744 1.00 44.58 92 PRO A C 1
ATOM 766 O O . PRO A 1 95 ? -0.146 -30.158 -36.887 1.00 37.54 92 PRO A O 1
ATOM 770 N N . GLY A 1 96 ? 0.831 -31.581 -35.432 1.00 40.04 93 GLY A N 1
ATOM 771 C CA . GLY A 1 96 ? 1.664 -32.214 -36.427 1.00 40.65 93 GLY A CA 1
ATOM 772 C C . GLY A 1 96 ? 2.939 -31.478 -36.766 1.00 44.67 93 GLY A C 1
ATOM 773 O O . GLY A 1 96 ? 3.720 -31.977 -37.584 1.00 49.34 93 GLY A O 1
ATOM 774 N N . GLN A 1 97 ? 3.187 -30.316 -36.166 1.00 40.27 94 GLN A N 1
ATOM 775 C CA . GLN A 1 97 ? 4.335 -29.501 -36.536 1.00 41.40 94 GLN A CA 1
ATOM 776 C C . GLN A 1 97 ? 5.467 -29.556 -35.524 1.00 44.82 94 GLN A C 1
ATOM 777 O O . GLN A 1 97 ? 6.479 -28.869 -35.710 1.00 39.98 94 GLN A O 1
ATOM 783 N N . ARG A 1 98 ? 5.345 -30.403 -34.496 1.00 37.98 95 ARG A N 1
ATOM 784 C CA . ARG A 1 98 ? 6.292 -30.386 -33.385 1.00 50.67 95 ARG A CA 1
ATOM 785 C C . ARG A 1 98 ? 7.724 -30.589 -33.860 1.00 45.20 95 ARG A C 1
ATOM 786 O O . ARG A 1 98 ? 8.636 -29.888 -33.414 1.00 35.93 95 ARG A O 1
ATOM 794 N N . GLU A 1 99 ? 7.943 -31.536 -34.775 1.00 45.42 96 GLU A N 1
ATOM 795 C CA . GLU A 1 99 ? 9.304 -31.811 -35.227 1.00 46.99 96 GLU A CA 1
ATOM 796 C C . GLU A 1 99 ? 9.819 -30.730 -36.173 1.00 48.29 96 GLU A C 1
ATOM 797 O O . GLU A 1 99 ? 10.995 -30.353 -36.114 1.00 47.42 96 GLU A O 1
ATOM 803 N N . SER A 1 100 ? 8.970 -30.232 -37.070 1.00 44.26 97 SER A N 1
ATOM 804 C CA . SER A 1 100 ? 9.425 -29.164 -37.952 1.00 47.06 97 SER A CA 1
ATOM 805 C C . SER A 1 100 ? 9.808 -27.930 -37.142 1.00 42.74 97 SER A C 1
ATOM 806 O O . SER A 1 100 ? 10.838 -27.296 -37.403 1.00 35.86 97 SER A O 1
ATOM 809 N N . TYR A 1 101 ? 9.032 -27.633 -36.115 1.00 42.27 98 TYR A N 1
ATOM 810 C CA . TYR A 1 101 ? 9.242 -26.451 -35.293 1.00 38.16 98 TYR A CA 1
ATOM 811 C C . TYR A 1 101 ? 10.622 -26.384 -34.680 1.00 40.85 98 TYR A C 1
ATOM 812 O O . TYR A 1 101 ? 11.190 -25.317 -34.540 1.00 37.80 98 TYR A O 1
ATOM 821 N N . LYS A 1 102 ? 11.171 -27.525 -34.318 1.00 46.33 99 LYS A N 1
ATOM 822 C CA . LYS A 1 102 ? 12.479 -27.551 -33.703 1.00 44.18 99 LYS A CA 1
ATOM 823 C C . LYS A 1 102 ? 13.606 -26.959 -34.556 1.00 50.79 99 LYS A C 1
ATOM 824 O O . LYS A 1 102 ? 14.541 -26.395 -34.017 1.00 46.83 99 LYS A O 1
ATOM 830 N N . THR A 1 103 ? 13.524 -27.112 -35.872 1.00 42.76 100 THR A N 1
ATOM 831 C CA . THR A 1 103 ? 14.541 -26.605 -36.781 1.00 40.22 100 THR A CA 1
ATOM 832 C C . THR A 1 103 ? 13.983 -25.515 -37.687 1.00 44.65 100 THR A C 1
ATOM 833 O O . THR A 1 103 ? 14.565 -25.220 -38.732 1.00 39.65 100 THR A O 1
ATOM 837 N N . MET A 1 104 ? 12.846 -24.935 -37.316 1.00 40.17 101 MET A N 1
ATOM 838 C CA . MET A 1 104 ? 12.254 -23.878 -38.112 1.00 34.56 101 MET A CA 1
ATOM 839 C C . MET A 1 104 ? 13.073 -22.597 -37.999 1.00 37.24 101 MET A C 1
ATOM 840 O O . MET A 1 104 ? 13.824 -22.366 -37.041 1.00 34.28 101 MET A O 1
ATOM 845 N N . SER A 1 105 ? 12.951 -21.779 -39.032 1.00 36.20 102 SER A N 1
ATOM 846 C CA . SER A 1 105 ? 13.484 -20.426 -39.056 1.00 33.08 102 SER A CA 1
ATOM 847 C C . SER A 1 105 ? 12.310 -19.476 -39.246 1.00 30.11 102 SER A C 1
ATOM 848 O O . SER A 1 105 ? 11.323 -19.819 -39.900 1.00 31.51 102 SER A O 1
ATOM 851 N N . ALA A 1 106 ? 12.401 -18.288 -38.662 1.00 26.04 103 ALA A N 1
ATOM 852 C CA . ALA A 1 106 ? 11.349 -17.293 -38.805 1.00 22.36 103 ALA A CA 1
ATOM 853 C C . ALA A 1 106 ? 11.614 -16.480 -40.069 1.00 26.45 103 ALA A C 1
ATOM 854 O O . ALA A 1 106 ? 11.889 -15.284 -40.030 1.00 26.90 103 ALA A O 1
ATOM 856 N N . SER A 1 107 ? 11.553 -17.177 -41.204 1.00 24.59 104 SER A N 1
ATOM 857 C CA . SER A 1 107 ? 11.928 -16.559 -42.474 1.00 22.81 104 SER A CA 1
ATOM 858 C C . SER A 1 107 ? 10.809 -15.726 -43.088 1.00 30.86 104 SER A C 1
ATOM 859 O O . SER A 1 107 ? 11.054 -15.000 -44.060 1.00 34.33 104 SER A O 1
ATOM 862 N N . GLY A 1 108 ? 9.595 -15.818 -42.562 1.00 23.18 105 GLY A N 1
ATOM 863 C CA . GLY A 1 108 ? 8.496 -15.040 -43.091 1.00 25.15 105 GLY A CA 1
ATOM 864 C C . GLY A 1 108 ? 7.206 -15.437 -42.408 1.00 26.47 105 GLY A C 1
ATOM 865 O O . GLY A 1 108 ? 7.204 -16.227 -41.470 1.00 27.50 105 GLY A O 1
ATOM 866 N N . ALA A 1 109 ? 6.105 -14.892 -42.914 1.00 23.47 106 ALA A N 1
ATOM 867 C CA . ALA A 1 109 ? 4.825 -15.108 -42.250 1.00 28.93 106 ALA A CA 1
ATOM 868 C C . ALA A 1 109 ? 4.338 -16.548 -42.402 1.00 33.94 106 ALA A C 1
ATOM 869 O O . ALA A 1 109 ? 3.733 -17.105 -41.471 1.00 28.40 106 ALA A O 1
ATOM 871 N N . SER A 1 110 ? 4.564 -17.165 -43.567 1.00 28.72 107 SER A N 1
ATOM 872 C CA . SER A 1 110 ? 4.086 -18.530 -43.774 1.00 27.28 107 SER A CA 1
ATOM 873 C C . SER A 1 110 ? 4.807 -19.512 -42.864 1.00 33.32 107 SER A C 1
ATOM 874 O O . SER A 1 110 ? 4.198 -20.488 -42.413 1.00 27.54 107 SER A O 1
ATOM 877 N N . ALA A 1 111 ? 6.086 -19.256 -42.558 1.00 25.66 108 ALA A N 1
ATOM 878 C CA . ALA A 1 111 ? 6.822 -20.126 -41.643 1.00 29.39 108 ALA A CA 1
ATOM 879 C C . ALA A 1 111 ? 6.273 -20.029 -40.226 1.00 27.68 108 ALA A C 1
ATOM 880 O O . ALA A 1 111 ? 6.156 -21.043 -39.530 1.00 28.72 108 ALA A O 1
ATOM 882 N N . ILE A 1 112 ? 5.926 -18.819 -39.787 1.00 27.31 109 ILE A N 1
ATOM 883 C CA . ILE A 1 112 ? 5.225 -18.647 -38.511 1.00 27.81 109 ILE A CA 1
ATOM 884 C C . ILE A 1 112 ? 3.885 -19.372 -38.542 1.00 32.80 109 ILE A C 1
ATOM 885 O O . ILE A 1 112 ? 3.558 -20.155 -37.644 1.00 28.83 109 ILE A O 1
ATOM 890 N N . ASP A 1 113 ? 3.097 -19.132 -39.591 1.00 27.66 110 ASP A N 1
ATOM 891 C CA . ASP A 1 113 ? 1.739 -19.671 -39.640 1.00 33.37 110 ASP A CA 1
ATOM 892 C C . ASP A 1 113 ? 1.719 -21.188 -39.815 1.00 26.50 110 ASP A C 1
ATOM 893 O O . ASP A 1 113 ? 0.782 -21.844 -39.344 1.00 33.30 110 ASP A O 1
ATOM 898 N N . GLN A 1 114 ? 2.721 -21.770 -40.482 1.00 30.97 111 GLN A N 1
ATOM 899 C CA . GLN A 1 114 ? 2.779 -23.230 -40.553 1.00 31.53 111 GLN A CA 1
ATOM 900 C C . GLN A 1 114 ? 2.933 -23.838 -39.167 1.00 37.11 111 GLN A C 1
ATOM 901 O O . GLN A 1 114 ? 2.281 -24.833 -38.832 1.00 32.45 111 GLN A O 1
ATOM 907 N N . HIS A 1 115 ? 3.813 -23.257 -38.354 1.00 29.88 112 HIS A N 1
ATOM 908 C CA . HIS A 1 115 ? 4.286 -23.902 -37.139 1.00 26.71 112 HIS A CA 1
ATOM 909 C C . HIS A 1 115 ? 3.561 -23.457 -35.876 1.00 30.41 112 HIS A C 1
ATOM 910 O O . HIS A 1 115 ? 3.410 -24.263 -34.953 1.00 32.72 112 HIS A O 1
ATOM 917 N N . ILE A 1 116 ? 3.111 -22.205 -35.794 1.00 27.97 113 ILE A N 1
ATOM 918 C CA . ILE A 1 116 ? 2.704 -21.627 -34.517 1.00 32.20 113 ILE A CA 1
ATOM 919 C C . ILE A 1 116 ? 1.230 -21.266 -34.587 1.00 29.18 113 ILE A C 1
ATOM 920 O O . ILE A 1 116 ? 0.811 -20.482 -35.446 1.00 24.95 113 ILE A O 1
ATOM 925 N N . ALA A 1 117 ? 0.442 -21.835 -33.681 1.00 25.29 114 ALA A N 1
ATOM 926 C CA . ALA A 1 117 ? -0.965 -21.456 -33.608 1.00 26.62 114 ALA A CA 1
ATOM 927 C C . ALA A 1 117 ? -1.120 -20.059 -33.035 1.00 26.92 114 ALA A C 1
ATOM 928 O O . ALA A 1 117 ? -1.923 -19.265 -33.533 1.00 25.06 114 ALA A O 1
ATOM 930 N N . TYR A 1 118 ? -0.380 -19.760 -31.971 1.00 25.47 115 TYR A N 1
ATOM 931 C CA . TYR A 1 118 ? -0.375 -18.452 -31.328 1.00 29.02 115 TYR A CA 1
ATOM 932 C C . TYR A 1 118 ? 0.753 -18.449 -30.306 1.00 24.95 115 TYR A C 1
ATOM 933 O O . TYR A 1 118 ? 1.342 -19.487 -29.995 1.00 27.28 115 TYR A O 1
ATOM 942 N N . ALA A 1 119 ? 1.074 -17.259 -29.820 1.00 26.60 116 ALA A N 1
ATOM 943 C CA . ALA A 1 119 ? 2.070 -17.104 -28.776 1.00 29.05 116 ALA A CA 1
ATOM 944 C C . ALA A 1 119 ? 1.362 -16.874 -27.449 1.00 22.80 116 ALA A C 1
ATOM 945 O O . ALA A 1 119 ? 0.223 -16.407 -27.403 1.00 26.20 116 ALA A O 1
ATOM 947 N N . TYR A 1 120 ? 2.057 -17.180 -26.363 1.00 26.22 117 TYR A N 1
ATOM 948 C CA . TYR A 1 120 ? 1.475 -16.912 -25.059 1.00 25.30 117 TYR A CA 1
ATOM 949 C C . TYR A 1 120 ? 2.573 -16.656 -24.045 1.00 23.64 117 TYR A C 1
ATOM 950 O O . TYR A 1 120 ? 3.717 -17.085 -24.205 1.00 24.46 117 TYR A O 1
ATOM 959 N N . LEU A 1 121 ? 2.198 -15.962 -22.981 1.00 24.72 118 LEU A N 1
ATOM 960 C CA . LEU A 1 121 ? 3.158 -15.593 -21.960 1.00 21.56 118 LEU A CA 1
ATOM 961 C C . LEU A 1 121 ? 3.106 -16.545 -20.780 1.00 27.71 118 LEU A C 1
ATOM 962 O O . LEU A 1 121 ? 2.127 -17.270 -20.583 1.00 28.61 118 LEU A O 1
ATOM 967 N N . ASP A 1 122 ? 4.174 -16.513 -19.979 1.00 23.59 119 ASP A N 1
ATOM 968 C CA . ASP A 1 122 ? 4.097 -17.006 -18.597 1.00 23.99 119 ASP A CA 1
ATOM 969 C C . ASP A 1 122 ? 2.789 -16.517 -17.993 1.00 25.68 119 ASP A C 1
ATOM 970 O O . ASP A 1 122 ? 2.399 -15.361 -18.195 1.00 25.04 119 ASP A O 1
ATOM 975 N N . GLU A 1 123 ? 2.084 -17.380 -17.260 1.00 29.16 120 GLU A N 1
ATOM 976 C CA . GLU A 1 123 ? 0.822 -16.911 -16.694 1.00 30.93 120 GLU A CA 1
ATOM 977 C C . GLU A 1 123 ? 1.063 -15.790 -15.683 1.00 27.01 120 GLU A C 1
ATOM 978 O O . GLU A 1 123 ? 0.272 -14.844 -15.601 1.00 25.67 120 GLU A O 1
ATOM 984 N N . GLU A 1 124 ? 2.186 -15.843 -14.966 1.00 25.76 121 GLU A N 1
ATOM 985 C CA . GLU A 1 124 ? 2.513 -14.785 -14.011 1.00 32.54 121 GLU A CA 1
ATOM 986 C C . GLU A 1 124 ? 2.715 -13.451 -14.723 1.00 33.36 121 GLU A C 1
ATOM 987 O O . GLU A 1 124 ? 2.207 -12.411 -14.283 1.00 33.13 121 GLU A O 1
ATOM 993 N N . LEU A 1 125 ? 3.470 -13.457 -15.827 1.00 31.83 122 LEU A N 1
ATOM 994 C CA . LEU A 1 125 ? 3.662 -12.219 -16.583 1.00 25.13 122 LEU A CA 1
ATOM 995 C C . LEU A 1 125 ? 2.340 -11.703 -17.133 1.00 27.73 122 LEU A C 1
ATOM 996 O O . LEU A 1 125 ? 2.062 -10.501 -17.070 1.00 24.82 122 LEU A O 1
ATOM 1001 N N . PHE A 1 126 ? 1.506 -12.590 -17.689 1.00 25.71 123 PHE A N 1
ATOM 1002 C CA . PHE A 1 126 ? 0.251 -12.113 -18.257 1.00 24.51 123 PHE A CA 1
ATOM 1003 C C . PHE A 1 126 ? -0.607 -11.435 -17.195 1.00 25.00 123 PHE A C 1
ATOM 1004 O O . PHE A 1 126 ? -1.217 -10.395 -17.455 1.00 30.69 123 PHE A O 1
ATOM 1012 N N . GLU A 1 127 ? -0.675 -12.017 -15.993 1.00 28.37 124 GLU A N 1
ATOM 1013 C CA . GLU A 1 127 ? -1.435 -11.377 -14.919 1.00 30.40 124 GLU A CA 1
ATOM 1014 C C . GLU A 1 127 ? -0.805 -10.057 -14.500 1.00 28.22 124 GLU A C 1
ATOM 1015 O O . GLU A 1 127 ? -1.510 -9.060 -14.304 1.00 33.43 124 GLU A O 1
ATOM 1021 N N . LEU A 1 128 ? 0.520 -10.030 -14.368 1.00 27.35 125 LEU A N 1
ATOM 1022 C CA . LEU A 1 128 ? 1.188 -8.797 -13.969 1.00 29.58 125 LEU A CA 1
ATOM 1023 C C . LEU A 1 128 ? 0.907 -7.675 -14.963 1.00 33.76 125 LEU A C 1
ATOM 1024 O O . LEU A 1 128 ? 0.637 -6.536 -14.561 1.00 32.83 125 LEU A O 1
ATOM 1029 N N . LEU A 1 129 ? 0.943 -7.979 -16.268 1.00 28.80 126 LEU A N 1
ATOM 1030 C CA . LEU A 1 129 ? 0.738 -6.947 -17.286 1.00 28.85 126 LEU A CA 1
ATOM 1031 C C . LEU A 1 129 ? -0.685 -6.392 -17.305 1.00 35.87 126 LEU A C 1
ATOM 1032 O O . LEU A 1 129 ? -0.935 -5.413 -18.013 1.00 32.57 126 LEU A O 1
ATOM 1037 N N . GLN A 1 130 ? -1.626 -6.996 -16.573 1.00 28.54 127 GLN A N 1
ATOM 1038 C CA . GLN A 1 130 ? -2.958 -6.410 -16.437 1.00 33.70 127 GLN A CA 1
ATOM 1039 C C . GLN A 1 130 ? -2.896 -5.119 -15.644 1.00 38.78 127 GLN A C 1
ATOM 1040 O O . GLN A 1 130 ? -3.851 -4.328 -15.643 1.00 35.68 127 GLN A O 1
ATOM 1046 N N . ASN A 1 131 ? -1.776 -4.915 -14.976 1.00 31.33 128 ASN A N 1
ATOM 1047 C CA . ASN A 1 131 ? -1.567 -3.836 -14.039 1.00 36.64 128 ASN A CA 1
ATOM 1048 C C . ASN A 1 131 ? -0.830 -2.650 -14.665 1.00 35.91 128 ASN A C 1
ATOM 1049 O O . ASN A 1 131 ? 0.303 -2.782 -15.134 1.00 38.19 128 ASN A O 1
ATOM 1054 N N . PHE A 1 132 ? -1.471 -1.470 -14.620 1.00 38.86 129 PHE A N 1
ATOM 1055 C CA . PHE A 1 132 ? -0.883 -0.265 -15.206 1.00 37.17 129 PHE A CA 1
ATOM 1056 C C . PHE A 1 132 ? 0.497 0.024 -14.636 1.00 36.95 129 PHE A C 1
ATOM 1057 O O . PHE A 1 132 ? 1.408 0.417 -15.371 1.00 32.52 129 PHE A O 1
ATOM 1065 N N . THR A 1 133 ? 0.665 -0.136 -13.320 1.00 35.35 130 THR A N 1
ATOM 1066 C CA . THR A 1 133 ? 1.964 0.148 -12.723 1.00 38.12 130 THR A CA 1
ATOM 1067 C C . THR A 1 133 ? 3.033 -0.786 -13.265 1.00 29.75 130 THR A C 1
ATOM 1068 O O . THR A 1 133 ? 4.169 -0.369 -13.504 1.00 28.93 130 THR A O 1
ATOM 1072 N N . VAL A 1 134 ? 2.688 -2.054 -13.461 1.00 29.57 131 VAL A N 1
ATOM 1073 C CA . VAL A 1 134 ? 3.657 -3.004 -13.987 1.00 30.04 131 VAL A CA 1
ATOM 1074 C C . VAL A 1 134 ? 4.020 -2.653 -15.430 1.00 25.35 131 VAL A C 1
ATOM 1075 O O . VAL A 1 134 ? 5.198 -2.662 -15.804 1.00 26.08 131 VAL A O 1
ATOM 1079 N N . ARG A 1 135 ? 3.027 -2.284 -16.240 1.00 24.03 132 ARG A N 1
ATOM 1080 C CA . ARG A 1 135 ? 3.322 -1.916 -17.627 1.00 27.33 132 ARG A CA 1
ATOM 1081 C C . ARG A 1 135 ? 4.210 -0.678 -17.703 1.00 31.05 132 ARG A C 1
ATOM 1082 O O . ARG A 1 135 ? 5.165 -0.641 -18.486 1.00 29.12 132 ARG A O 1
ATOM 1090 N N . LYS A 1 136 ? 3.925 0.338 -16.881 1.00 33.64 133 LYS A N 1
ATOM 1091 C CA . LYS A 1 136 ? 4.808 1.500 -16.823 1.00 35.31 133 LYS A CA 1
ATOM 1092 C C . LYS A 1 136 ? 6.220 1.098 -16.402 1.00 33.83 133 LYS A C 1
ATOM 1093 O O . LYS A 1 136 ? 7.209 1.558 -16.989 1.00 29.54 133 LYS A O 1
ATOM 1099 N N . LEU A 1 137 ? 6.335 0.212 -15.407 1.00 29.42 134 LEU A N 1
ATOM 1100 C CA . LEU A 1 137 ? 7.647 -0.257 -14.970 1.00 32.00 134 LEU A CA 1
ATOM 1101 C C . LEU A 1 137 ? 8.378 -0.993 -16.093 1.00 34.60 134 LEU A C 1
ATOM 1102 O O . LEU A 1 137 ? 9.557 -0.744 -16.356 1.00 29.32 134 LEU A O 1
ATOM 1107 N N . LEU A 1 138 ? 7.700 -1.935 -16.736 1.00 28.52 135 LEU A N 1
ATOM 1108 C CA . LEU A 1 138 ? 8.355 -2.744 -17.751 1.00 25.62 135 LEU A CA 1
ATOM 1109 C C . LEU A 1 138 ? 8.593 -1.949 -19.030 1.00 25.18 135 LEU A C 1
ATOM 1110 O O . LEU A 1 138 ? 9.504 -2.277 -19.794 1.00 27.21 135 LEU A O 1
ATOM 1115 N N . THR A 1 139 ? 7.819 -0.892 -19.259 1.00 27.47 136 THR A N 1
ATOM 1116 C CA . THR A 1 139 ? 8.096 -0.016 -20.394 1.00 30.60 136 THR A CA 1
ATOM 1117 C C . THR A 1 139 ? 9.421 0.701 -20.200 1.00 36.57 136 THR A C 1
ATOM 1118 O O . THR A 1 139 ? 10.234 0.802 -21.129 1.00 30.91 136 THR A O 1
ATOM 1122 N N . SER A 1 140 ? 9.664 1.200 -18.984 1.00 31.38 137 SER A N 1
ATOM 1123 C CA . SER A 1 140 ? 10.953 1.817 -18.706 1.00 29.59 137 SER A CA 1
ATOM 1124 C C . SER A 1 140 ? 12.068 0.795 -18.831 1.00 33.34 137 SER A C 1
ATOM 1125 O O . SER A 1 140 ? 13.157 1.110 -19.327 1.00 29.99 137 SER A O 1
ATOM 1128 N N . ALA A 1 141 ? 11.820 -0.438 -18.386 1.00 29.79 138 ALA A N 1
ATOM 1129 C CA . ALA A 1 141 ? 12.836 -1.474 -18.519 1.00 25.69 138 ALA A CA 1
ATOM 1130 C C . ALA A 1 141 ? 13.167 -1.734 -19.989 1.00 27.94 138 ALA A C 1
ATOM 1131 O O . ALA A 1 141 ? 14.318 -2.021 -20.335 1.00 31.23 138 ALA A O 1
ATOM 1133 N N . LEU A 1 142 ? 12.177 -1.646 -20.869 1.00 26.24 139 LEU A N 1
ATOM 1134 C CA . LEU A 1 142 ? 12.459 -1.976 -22.266 1.00 26.16 139 LEU A CA 1
ATOM 1135 C C . LEU A 1 142 ? 13.410 -0.957 -22.886 1.00 29.76 139 LEU A C 1
ATOM 1136 O O . LEU A 1 142 ? 14.256 -1.308 -23.720 1.00 29.99 139 LEU A O 1
ATOM 1141 N N . ASP A 1 143 ? 13.300 0.308 -22.471 1.00 33.09 140 ASP A N 1
ATOM 1142 C CA . ASP A 1 143 ? 14.161 1.357 -23.010 1.00 36.98 140 ASP A CA 1
ATOM 1143 C C . ASP A 1 143 ? 15.626 1.124 -22.688 1.00 34.95 140 ASP A C 1
ATOM 1144 O O . ASP A 1 143 ? 16.495 1.698 -23.350 1.00 37.04 140 ASP A O 1
ATOM 1149 N N . ARG A 1 144 ? 15.921 0.312 -21.676 1.00 31.82 141 ARG A N 1
ATOM 1150 C CA . ARG A 1 144 ? 17.315 0.059 -21.347 1.00 34.48 141 ARG A CA 1
ATOM 1151 C C . ARG A 1 144 ? 18.004 -0.840 -22.360 1.00 32.53 141 ARG A C 1
ATOM 1152 O O . ARG A 1 144 ? 19.215 -1.052 -22.235 1.00 30.20 141 ARG A O 1
ATOM 1160 N N . ASN A 1 145 ? 17.280 -1.368 -23.355 1.00 30.18 142 ASN A N 1
ATOM 1161 C CA . ASN A 1 145 ? 17.924 -2.093 -24.441 1.00 27.40 142 ASN A CA 1
ATOM 1162 C C . ASN A 1 145 ? 18.623 -1.177 -25.431 1.00 36.07 142 ASN A C 1
ATOM 1163 O O . ASN A 1 145 ? 19.412 -1.660 -26.250 1.00 36.39 142 ASN A O 1
ATOM 1168 N N . PHE A 1 146 ? 18.323 0.113 -25.406 1.00 33.31 143 PHE A N 1
ATOM 1169 C CA . PHE A 1 146 ? 18.833 1.066 -26.388 1.00 39.89 143 PHE A CA 1
ATOM 1170 C C . PHE A 1 146 ? 20.012 1.830 -25.800 1.00 43.40 143 PHE A C 1
ATOM 1171 O O . PHE A 1 146 ? 19.978 2.236 -24.636 1.00 32.97 143 PHE A O 1
ATOM 1179 N N . ALA A 1 147 ? 21.051 2.026 -26.606 1.00 41.89 144 ALA A N 1
ATOM 1180 C CA . ALA A 1 147 ? 22.262 2.669 -26.114 1.00 53.05 144 ALA A CA 1
ATOM 1181 C C . ALA A 1 147 ? 22.033 4.155 -25.872 1.00 52.06 144 ALA A C 1
ATOM 1182 O O . ALA A 1 147 ? 21.169 4.784 -26.492 1.00 41.12 144 ALA A O 1
ATOM 1184 N N . ILE A 1 148 ? 22.822 4.712 -24.944 1.00 45.89 145 ILE A N 1
ATOM 1185 C CA . ILE A 1 148 ? 22.762 6.147 -24.665 1.00 56.80 145 ILE A CA 1
ATOM 1186 C C . ILE A 1 148 ? 22.883 6.939 -25.957 1.00 56.84 145 ILE A C 1
ATOM 1187 O O . ILE A 1 148 ? 22.201 7.947 -26.158 1.00 55.18 145 ILE A O 1
ATOM 1192 N N . THR A 1 149 ? 23.743 6.487 -26.861 1.00 66.90 146 THR A N 1
ATOM 1193 C CA . THR A 1 149 ? 24.061 7.293 -28.027 1.00 65.35 146 THR A CA 1
ATOM 1194 C C . THR A 1 149 ? 22.930 7.342 -29.046 1.00 60.04 146 THR A C 1
ATOM 1195 O O . THR A 1 149 ? 22.909 8.257 -29.877 1.00 68.06 146 THR A O 1
ATOM 1199 N N . GLU A 1 150 ? 21.986 6.406 -29.000 1.00 53.28 147 GLU A N 1
ATOM 1200 C CA . GLU A 1 150 ? 20.871 6.424 -29.938 1.00 71.55 147 GLU A CA 1
ATOM 1201 C C . GLU A 1 150 ? 19.573 6.914 -29.310 1.00 72.89 147 GLU A C 1
ATOM 1202 O O . GLU A 1 150 ? 18.549 6.947 -30.001 1.00 58.08 147 GLU A O 1
ATOM 1208 N N . THR A 1 151 ? 19.598 7.340 -28.037 1.00 61.59 148 THR A N 1
ATOM 1209 C CA . THR A 1 151 ? 18.357 7.691 -27.343 1.00 58.66 148 THR A CA 1
ATOM 1210 C C . THR A 1 151 ? 17.610 8.826 -28.029 1.00 62.42 148 THR A C 1
ATOM 1211 O O . THR A 1 151 ? 16.377 8.867 -27.982 1.00 60.26 148 THR A O 1
ATOM 1215 N N . SER A 1 152 ? 18.334 9.745 -28.667 1.00 64.88 149 SER A N 1
ATOM 1216 C CA . SER A 1 152 ? 17.695 10.887 -29.303 1.00 62.66 149 SER A CA 1
ATOM 1217 C C . SER A 1 152 ? 16.782 10.456 -30.447 1.00 70.55 149 SER A C 1
ATOM 1218 O O . SER A 1 152 ? 15.737 11.076 -30.680 1.00 64.91 149 SER A O 1
ATOM 1221 N N . ARG A 1 153 ? 17.160 9.403 -31.179 1.00 69.17 150 ARG A N 1
ATOM 1222 C CA . ARG A 1 153 ? 16.328 8.934 -32.279 1.00 76.58 150 ARG A CA 1
ATOM 1223 C C . ARG A 1 153 ? 15.490 7.708 -31.936 1.00 76.69 150 ARG A C 1
ATOM 1224 O O . ARG A 1 153 ? 14.472 7.478 -32.597 1.00 76.46 150 ARG A O 1
ATOM 1232 N N . LYS A 1 154 ? 15.879 6.923 -30.925 1.00 66.35 151 LYS A N 1
ATOM 1233 C CA . LYS A 1 154 ? 15.269 5.615 -30.650 1.00 63.35 151 LYS A CA 1
ATOM 1234 C C . LYS A 1 154 ? 14.969 5.485 -29.150 1.00 61.99 151 LYS A C 1
ATOM 1235 O O . LYS A 1 154 ? 15.726 4.862 -28.404 1.00 53.61 151 LYS A O 1
ATOM 1241 N N . SER A 1 155 ? 13.849 6.061 -28.716 1.00 57.68 152 SER A N 1
ATOM 1242 C CA . SER A 1 155 ? 13.448 5.980 -27.312 1.00 69.11 152 SER A CA 1
ATOM 1243 C C . SER A 1 155 ? 11.930 5.919 -27.179 1.00 62.74 152 SER A C 1
ATOM 1244 O O . SER A 1 155 ? 11.406 5.381 -26.202 1.00 60.25 152 SER A O 1
ATOM 1247 N N . MET B 1 4 ? -6.018 -34.242 11.714 1.00 59.61 1 MET B N 1
ATOM 1248 C CA . MET B 1 4 ? -5.504 -33.219 10.809 1.00 37.85 1 MET B CA 1
ATOM 1249 C C . MET B 1 4 ? -6.227 -31.885 11.004 1.00 49.11 1 MET B C 1
ATOM 1250 O O . MET B 1 4 ? -7.440 -31.845 11.101 1.00 48.31 1 MET B O 1
ATOM 1255 N N . SER B 1 5 ? -5.478 -30.792 11.084 1.00 39.70 2 SER B N 1
ATOM 1256 C CA . SER B 1 5 ? -6.088 -29.489 11.312 1.00 31.83 2 SER B CA 1
ATOM 1257 C C . SER B 1 5 ? -6.605 -28.893 10.006 1.00 40.96 2 SER B C 1
ATOM 1258 O O . SER B 1 5 ? -6.258 -29.341 8.918 1.00 34.01 2 SER B O 1
ATOM 1261 N N . LEU B 1 6 ? -7.422 -27.843 10.125 1.00 33.87 3 LEU B N 1
ATOM 1262 C CA . LEU B 1 6 ? -7.855 -27.139 8.923 1.00 35.51 3 LEU B CA 1
ATOM 1263 C C . LEU B 1 6 ? -6.675 -26.464 8.235 1.00 31.69 3 LEU B C 1
ATOM 1264 O O . LEU B 1 6 ? -6.631 -26.378 7.001 1.00 30.89 3 LEU B O 1
ATOM 1269 N N . LEU B 1 7 ? -5.702 -25.983 9.016 1.00 32.66 4 LEU B N 1
ATOM 1270 C CA . LEU B 1 7 ? -4.505 -25.388 8.426 1.00 29.08 4 LEU B CA 1
ATOM 1271 C C . LEU B 1 7 ? -3.780 -26.376 7.514 1.00 30.46 4 LEU B C 1
ATOM 1272 O O . LEU B 1 7 ? -3.372 -26.027 6.399 1.00 31.47 4 LEU B O 1
ATOM 1277 N N . GLU B 1 8 ? -3.629 -27.621 7.965 1.00 31.52 5 GLU B N 1
ATOM 1278 C CA . GLU B 1 8 ? -2.980 -28.648 7.152 1.00 32.31 5 GLU B CA 1
ATOM 1279 C C . GLU B 1 8 ? -3.746 -28.932 5.865 1.00 32.31 5 GLU B C 1
ATOM 1280 O O . GLU B 1 8 ? -3.135 -29.122 4.805 1.00 33.28 5 GLU B O 1
ATOM 1286 N N . TYR B 1 9 ? -5.076 -28.984 5.932 1.00 28.81 6 TYR B N 1
ATOM 1287 C CA . TYR B 1 9 ? -5.848 -29.145 4.703 1.00 30.33 6 TYR B CA 1
ATOM 1288 C C . TYR B 1 9 ? -5.693 -27.930 3.800 1.00 34.26 6 TYR B C 1
ATOM 1289 O O . TYR B 1 9 ? -5.586 -28.069 2.578 1.00 29.16 6 TYR B O 1
ATOM 1298 N N . GLU B 1 10 ? -5.674 -26.726 4.382 1.00 29.16 7 GLU B N 1
ATOM 1299 C CA . GLU B 1 10 ? -5.455 -25.533 3.572 1.00 34.49 7 GLU B CA 1
ATOM 1300 C C . GLU B 1 10 ? -4.121 -25.604 2.847 1.00 34.16 7 GLU B C 1
ATOM 1301 O O . GLU B 1 10 ? -4.026 -25.283 1.658 1.00 36.37 7 GLU B O 1
ATOM 1307 N N . ALA B 1 11 ? -3.066 -25.983 3.570 1.00 37.02 8 ALA B N 1
ATOM 1308 C CA . ALA B 1 11 ? -1.753 -26.126 2.956 1.00 29.04 8 ALA B CA 1
ATOM 1309 C C . ALA B 1 11 ? -1.795 -27.102 1.791 1.00 31.81 8 ALA B C 1
ATOM 1310 O O . ALA B 1 11 ? -1.209 -26.839 0.732 1.00 33.52 8 ALA B O 1
ATOM 1312 N N . LYS B 1 12 ? -2.487 -28.228 1.962 1.00 32.54 9 LYS B N 1
ATOM 1313 C CA . LYS B 1 12 ? -2.533 -29.223 0.892 1.00 27.62 9 LYS B CA 1
ATOM 1314 C C . LYS B 1 12 ? -3.324 -28.7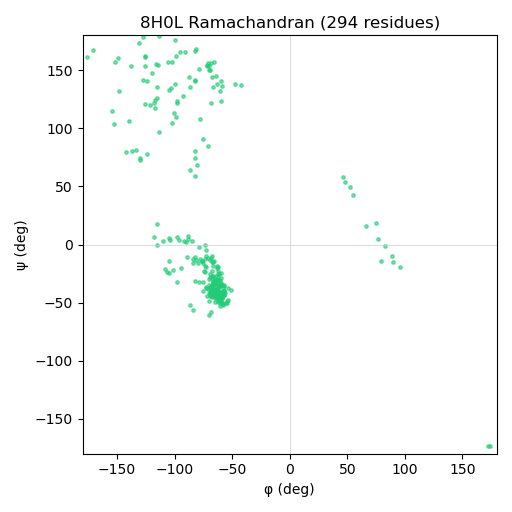08 -0.302 1.00 32.95 9 LYS B C 1
ATOM 1315 O O . LYS B 1 12 ? -2.923 -28.922 -1.450 1.00 30.81 9 LYS B O 1
ATOM 1321 N N . PHE B 1 13 ? -4.452 -28.033 -0.061 1.00 27.22 10 PHE B N 1
ATOM 1322 C CA . PHE B 1 13 ? -5.211 -27.477 -1.181 1.00 25.36 10 PHE B CA 1
ATOM 1323 C C . PHE B 1 13 ? -4.415 -26.429 -1.931 1.00 28.50 10 PHE B C 1
ATOM 1324 O O . PHE B 1 13 ? -4.604 -26.246 -3.141 1.00 28.32 10 PHE B O 1
ATOM 1332 N N . SER B 1 14 ? -3.537 -25.723 -1.235 1.00 28.73 11 SER B N 1
ATOM 1333 C CA . SER B 1 14 ? -2.791 -24.644 -1.859 1.00 26.90 11 SER B CA 1
ATOM 1334 C C . SER B 1 14 ? -1.588 -25.129 -2.658 1.00 32.05 11 SER B C 1
ATOM 1335 O O . SER B 1 14 ? -1.024 -24.340 -3.420 1.00 34.09 11 SER B O 1
ATOM 1338 N N . GLU B 1 15 ? -1.176 -26.395 -2.503 1.00 30.28 12 GLU B N 1
ATOM 1339 C CA . GLU B 1 15 ? -0.067 -26.980 -3.267 1.00 29.54 12 GLU B CA 1
ATOM 1340 C C . GLU B 1 15 ? -0.437 -28.391 -3.737 1.00 39.09 12 GLU B C 1
ATOM 1341 O O . GLU B 1 15 ? -0.024 -29.396 -3.154 1.00 29.27 12 GLU B O 1
ATOM 1347 N N . LEU B 1 16 ? -1.206 -28.455 -4.818 1.00 30.02 13 LEU B N 1
ATOM 1348 C CA . LEU B 1 16 ? -1.721 -29.708 -5.337 1.00 25.62 13 LEU B CA 1
ATOM 1349 C C . LEU B 1 16 ? -0.775 -30.370 -6.327 1.00 27.19 13 LEU B C 1
ATOM 1350 O O . LEU B 1 16 ? -1.120 -31.406 -6.887 1.00 26.09 13 LEU B O 1
ATOM 1355 N N . ASN B 1 17 ? 0.413 -29.812 -6.529 1.00 28.56 14 ASN B N 1
ATOM 1356 C CA . ASN B 1 17 ? 1.360 -30.301 -7.519 1.00 32.23 14 ASN B CA 1
ATOM 1357 C C . ASN B 1 17 ? 0.696 -30.544 -8.876 1.00 31.91 14 ASN B C 1
ATOM 1358 O O . ASN B 1 17 ? 0.800 -31.636 -9.440 1.00 28.89 14 ASN B O 1
ATOM 1363 N N . PRO B 1 18 ? 0.008 -29.547 -9.420 1.00 27.26 15 PRO B N 1
ATOM 1364 C CA . PRO B 1 18 ? -0.552 -29.690 -10.763 1.00 22.31 15 PRO B CA 1
ATOM 1365 C C . PRO B 1 18 ? 0.557 -29.738 -11.804 1.00 26.92 15 PRO B C 1
ATOM 1366 O O . PRO B 1 18 ? 1.674 -29.261 -11.598 1.00 24.55 15 PRO B O 1
ATOM 1370 N N . ASN B 1 19 ? 0.236 -30.332 -12.947 1.00 24.66 16 ASN B N 1
ATOM 1371 C CA . ASN B 1 19 ? 1.150 -30.236 -14.068 1.00 21.34 16 ASN B CA 1
ATOM 1372 C C . ASN B 1 19 ? 1.388 -28.778 -14.432 1.00 27.32 16 ASN B C 1
ATOM 1373 O O . ASN B 1 19 ? 0.460 -27.970 -14.471 1.00 24.39 16 ASN B O 1
ATOM 1378 N N . ARG B 1 20 ? 2.646 -28.440 -14.687 1.00 27.84 17 ARG B N 1
ATOM 1379 C CA . ARG B 1 20 ? 3.016 -27.115 -15.165 1.00 25.16 17 ARG B CA 1
ATOM 1380 C C . ARG B 1 20 ? 3.867 -27.252 -16.420 1.00 28.85 17 ARG B C 1
ATOM 1381 O O . ARG B 1 20 ? 4.678 -28.171 -16.522 1.00 37.29 17 ARG B O 1
ATOM 1389 N N . ARG B 1 21 ? 3.661 -26.360 -17.386 1.00 27.36 18 ARG B N 1
ATOM 1390 C CA . ARG B 1 21 ? 4.479 -26.337 -18.594 1.00 30.80 18 ARG B CA 1
ATOM 1391 C C . ARG B 1 21 ? 4.605 -24.909 -19.086 1.00 30.87 18 ARG B C 1
ATOM 1392 O O . ARG B 1 21 ? 3.599 -24.208 -19.216 1.00 32.02 18 ARG B O 1
ATOM 1400 N N . HIS B 1 22 ? 5.837 -24.495 -19.386 1.00 32.09 19 HIS B N 1
ATOM 1401 C CA . HIS B 1 22 ? 6.102 -23.187 -19.992 1.00 33.24 19 HIS B CA 1
ATOM 1402 C C . HIS B 1 22 ? 5.443 -22.070 -19.194 1.00 31.16 19 HIS B C 1
ATOM 1403 O O . HIS B 1 22 ? 4.731 -21.221 -19.735 1.00 31.18 19 HIS B O 1
ATOM 1410 N N . GLY B 1 23 ? 5.670 -22.087 -17.881 1.00 33.33 20 GLY B N 1
ATOM 1411 C CA . GLY B 1 23 ? 5.149 -21.034 -17.036 1.00 38.35 20 GLY B CA 1
ATOM 1412 C C . GLY B 1 23 ? 3.647 -20.980 -16.939 1.00 33.91 20 GLY B C 1
ATOM 1413 O O . GLY B 1 23 ? 3.102 -19.964 -16.493 1.00 38.02 20 GLY B O 1
ATOM 1414 N N . ASN B 1 24 ? 2.956 -22.040 -17.339 1.00 28.17 21 ASN B N 1
ATOM 1415 C CA . ASN B 1 24 ? 1.512 -22.126 -17.200 1.00 35.94 21 ASN B CA 1
ATOM 1416 C C . ASN B 1 24 ? 1.122 -23.394 -16.448 1.00 35.81 21 ASN B C 1
ATOM 1417 O O . ASN B 1 24 ? 1.859 -24.383 -16.444 1.00 39.57 21 ASN B O 1
ATOM 1422 N N . THR B 1 25 ? -0.035 -23.337 -15.789 1.00 32.66 22 THR B N 1
ATOM 1423 C CA . THR B 1 25 ? -0.475 -24.360 -14.844 1.00 28.99 22 THR B CA 1
ATOM 1424 C C . THR B 1 25 ? -1.724 -25.029 -15.393 1.00 28.60 22 THR B C 1
ATOM 1425 O O . THR B 1 25 ? -2.703 -24.347 -15.720 1.00 30.51 22 THR B O 1
ATOM 1429 N N . SER B 1 26 ? -1.686 -26.356 -15.485 1.00 24.24 23 SER B N 1
ATOM 1430 C CA . SER B 1 26 ? -2.869 -27.140 -15.836 1.00 25.68 23 SER B CA 1
ATOM 1431 C C . SER B 1 26 ? -3.872 -27.055 -14.683 1.00 23.47 23 SER B C 1
ATOM 1432 O O . SER B 1 26 ? -3.528 -27.406 -13.546 1.00 26.46 23 SER B O 1
ATOM 1435 N N . PRO B 1 27 ? -5.097 -26.582 -14.912 1.00 23.57 24 PRO B N 1
ATOM 1436 C CA . PRO B 1 27 ? -6.037 -26.361 -13.804 1.00 27.35 24 PRO B CA 1
ATOM 1437 C C . PRO B 1 27 ? -6.848 -27.570 -13.359 1.00 31.62 24 PRO B C 1
ATOM 1438 O O . PRO B 1 27 ? -7.617 -27.442 -12.400 1.00 28.55 24 PRO B O 1
ATOM 1442 N N . HIS B 1 28 ? -6.609 -28.743 -13.944 1.00 25.05 25 HIS B N 1
ATOM 1443 C CA . HIS B 1 28 ? -7.509 -29.885 -13.780 1.00 24.87 25 HIS B CA 1
ATOM 1444 C C . HIS B 1 28 ? -7.776 -30.235 -12.318 1.00 22.87 25 HIS B C 1
ATOM 1445 O O . HIS B 1 28 ? -8.928 -30.458 -11.928 1.00 26.20 25 HIS B O 1
ATOM 1452 N N . LYS B 1 29 ? -6.716 -30.332 -11.504 1.00 23.21 26 LYS B N 1
ATOM 1453 C CA . LYS B 1 29 ? -6.900 -30.734 -10.108 1.00 22.17 26 LYS B CA 1
ATOM 1454 C C . LYS B 1 29 ? -7.726 -29.704 -9.355 1.00 28.87 26 LYS B C 1
ATOM 1455 O O . LYS B 1 29 ? -8.554 -30.052 -8.499 1.00 24.14 26 LYS B O 1
ATOM 1461 N N . ILE B 1 30 ? -7.481 -28.421 -9.627 1.00 25.40 27 ILE B N 1
ATOM 1462 C CA . ILE B 1 30 ? -8.248 -27.378 -8.951 1.00 29.83 27 ILE B CA 1
ATOM 1463 C C . ILE B 1 30 ? -9.700 -27.434 -9.406 1.00 27.81 27 ILE B C 1
ATOM 1464 O O . ILE B 1 30 ? -10.624 -27.406 -8.584 1.00 24.25 27 ILE B O 1
ATOM 1469 N N . ALA B 1 31 ? -9.923 -27.563 -10.723 1.00 23.67 28 ALA B N 1
ATOM 1470 C CA . ALA B 1 31 ? -11.292 -27.571 -11.225 1.00 24.42 28 ALA B CA 1
ATOM 1471 C C . ALA B 1 31 ? -12.047 -28.759 -10.668 1.00 24.55 28 ALA B C 1
ATOM 1472 O O . ALA B 1 31 ? -13.244 -28.668 -10.382 1.00 28.11 28 ALA B O 1
ATOM 1474 N N . MET B 1 32 ? -11.352 -29.877 -10.472 1.00 23.51 29 MET B 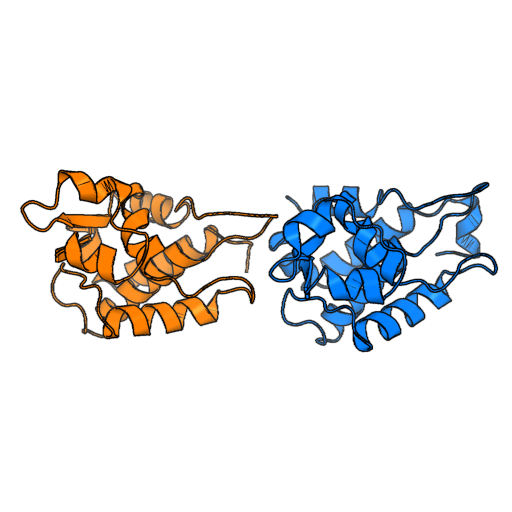N 1
ATOM 1475 C CA . MET B 1 32 ? -12.016 -31.062 -9.954 1.00 24.32 29 MET B CA 1
ATOM 1476 C C . MET B 1 32 ? -12.403 -30.878 -8.489 1.00 31.28 29 MET B C 1
ATOM 1477 O O . MET B 1 32 ? -13.515 -31.237 -8.090 1.00 31.04 29 MET B O 1
ATOM 1482 N N . LEU B 1 33 ? -11.524 -30.283 -7.680 1.00 32.44 30 LEU B N 1
ATOM 1483 C CA . LEU B 1 33 ? -11.891 -30.061 -6.282 1.00 29.48 30 LEU B CA 1
ATOM 1484 C C . LEU B 1 33 ? -13.012 -29.032 -6.155 1.00 33.68 30 LEU B C 1
ATOM 1485 O O . LEU B 1 33 ? -13.882 -29.163 -5.282 1.00 28.81 30 LEU B O 1
ATOM 1490 N N . LEU B 1 34 ? -13.030 -28.011 -7.016 1.00 28.33 31 LEU B N 1
ATOM 1491 C CA . LEU B 1 34 ? -14.135 -27.053 -6.955 1.00 36.09 31 LEU B CA 1
ATOM 1492 C C . LEU B 1 34 ? -15.441 -27.702 -7.389 1.00 35.69 31 LEU B C 1
ATOM 1493 O O . LEU B 1 34 ? -16.507 -27.394 -6.842 1.00 36.27 31 LEU B O 1
ATOM 1498 N N . ALA B 1 35 ? -15.381 -28.587 -8.385 1.00 35.10 32 ALA B N 1
ATOM 1499 C CA . ALA B 1 35 ? -16.591 -29.277 -8.820 1.00 33.85 32 ALA B CA 1
ATOM 1500 C C . ALA B 1 35 ? -17.157 -30.137 -7.694 1.00 40.10 32 ALA B C 1
ATOM 1501 O O . ALA B 1 35 ? -18.371 -30.137 -7.452 1.00 33.39 32 ALA B O 1
ATOM 1503 N N . VAL B 1 36 ? -16.289 -30.847 -6.967 1.00 33.93 33 VAL B N 1
ATOM 1504 C CA . VAL B 1 36 ? -16.757 -31.654 -5.848 1.00 36.31 33 VAL B CA 1
ATOM 1505 C C . VAL B 1 36 ? -17.383 -30.763 -4.778 1.00 45.42 33 VAL B C 1
ATOM 1506 O O . VAL B 1 36 ? -18.435 -31.091 -4.215 1.00 39.65 33 VAL B O 1
ATOM 1510 N N . MET B 1 37 ? -16.772 -29.601 -4.508 1.00 37.46 34 MET B N 1
ATOM 1511 C CA . MET B 1 37 ? -17.334 -28.700 -3.503 1.00 36.55 34 MET B CA 1
ATOM 1512 C C . MET B 1 37 ? -18.663 -28.106 -3.959 1.00 51.27 34 MET B C 1
ATOM 1513 O O . MET B 1 37 ? -19.521 -27.802 -3.120 1.00 50.22 34 MET B O 1
ATOM 1518 N N . ASP B 1 38 ? -18.849 -27.930 -5.277 1.00 35.23 35 ASP B N 1
ATOM 1519 C CA . ASP B 1 38 ? -20.138 -27.478 -5.800 1.00 36.04 35 ASP B CA 1
ATOM 1520 C C . ASP B 1 38 ? -21.210 -28.544 -5.618 1.00 40.71 35 ASP B C 1
ATOM 1521 O O . ASP B 1 38 ? -22.365 -28.232 -5.302 1.00 44.16 35 ASP B O 1
ATOM 1526 N N . LEU B 1 39 ? -20.853 -29.80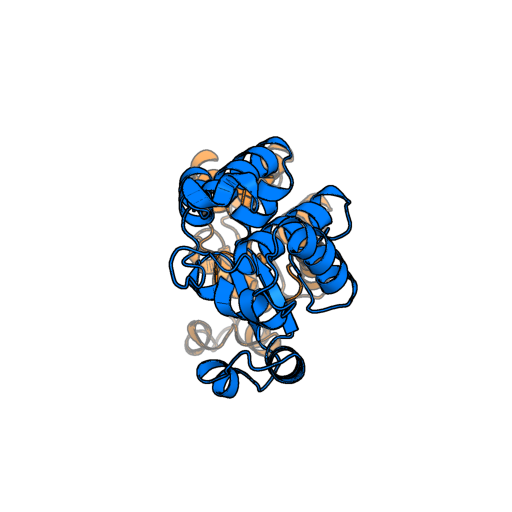7 -5.853 1.00 39.30 36 LEU B N 1
ATOM 1527 C CA . LEU B 1 39 ? -21.816 -30.890 -5.694 1.00 40.54 36 LEU B CA 1
ATOM 1528 C C . LEU B 1 39 ? -22.229 -31.054 -4.231 1.00 49.62 36 LEU B C 1
ATOM 1529 O O . LEU B 1 39 ? -23.401 -31.323 -3.942 1.00 52.76 36 LEU B O 1
ATOM 1534 N N . ILE B 1 40 ? -21.290 -30.899 -3.294 1.00 35.19 37 ILE B N 1
ATOM 1535 C CA . ILE B 1 40 ? -21.667 -30.905 -1.878 1.00 41.18 37 ILE B CA 1
ATOM 1536 C C . ILE B 1 40 ? -22.553 -29.709 -1.558 1.00 45.70 37 ILE B C 1
ATOM 1537 O O . ILE B 1 40 ? -23.623 -29.850 -0.952 1.00 52.51 37 ILE B O 1
ATOM 1542 N N . GLU B 1 41 ? -22.130 -28.515 -1.972 1.00 44.32 38 GLU B N 1
ATOM 1543 C CA . GLU B 1 41 ? -22.869 -27.304 -1.624 1.00 48.68 38 GLU B CA 1
ATOM 1544 C C . GLU B 1 41 ? -24.276 -27.312 -2.206 1.00 57.46 38 GLU B C 1
ATOM 1545 O O . GLU B 1 41 ? -25.187 -26.702 -1.636 1.00 57.68 38 GLU B O 1
ATOM 1551 N N . SER B 1 42 ? -24.478 -27.996 -3.327 1.00 56.96 39 SER B N 1
ATOM 1552 C CA . SER B 1 42 ? -25.784 -28.068 -3.969 1.00 56.83 39 SER B CA 1
ATOM 1553 C C . SER B 1 42 ? -26.619 -29.260 -3.519 1.00 61.23 39 SER B C 1
ATOM 1554 O O . SER B 1 42 ? -27.718 -29.463 -4.051 1.00 58.75 39 SER B O 1
ATOM 1557 N N . GLY B 1 43 ? -26.127 -30.060 -2.577 1.00 48.26 40 GLY B N 1
ATOM 1558 C CA . GLY B 1 43 ? -26.870 -31.222 -2.132 1.00 48.57 40 GLY B CA 1
ATOM 1559 C C . GLY B 1 43 ? -26.840 -32.400 -3.078 1.00 61.44 40 GLY B C 1
ATOM 1560 O O . GLY B 1 43 ? -27.517 -33.399 -2.820 1.00 56.73 40 GLY B O 1
ATOM 1561 N N . SER B 1 44 ? -26.079 -32.317 -4.170 1.00 60.26 41 SER B N 1
ATOM 1562 C CA . SER B 1 44 ? -25.992 -33.442 -5.094 1.00 47.34 41 SER B CA 1
ATOM 1563 C C . SER B 1 44 ? -25.161 -34.580 -4.515 1.00 55.45 41 SER B C 1
ATOM 1564 O O . SER B 1 44 ? -25.471 -35.754 -4.739 1.00 59.11 41 SER B O 1
ATOM 1567 N N . LEU B 1 45 ? -24.104 -34.252 -3.777 1.00 48.89 42 LEU B N 1
ATOM 1568 C CA . LEU B 1 45 ? -23.278 -35.236 -3.093 1.00 57.00 42 LEU B CA 1
ATOM 1569 C C . LEU B 1 45 ? -23.724 -35.285 -1.639 1.00 62.78 42 LEU B C 1
ATOM 1570 O O . LEU B 1 45 ? -23.506 -34.331 -0.886 1.00 69.99 42 LEU B O 1
ATOM 1575 N N . GLN B 1 46 ? -24.359 -36.388 -1.246 1.00 61.46 43 GLN B N 1
ATOM 1576 C CA . GLN B 1 46 ? -24.713 -36.619 0.145 1.00 60.26 43 GLN B CA 1
ATOM 1577 C C . GLN B 1 46 ? -23.845 -37.667 0.805 1.00 63.33 43 GLN B C 1
ATOM 1578 O O . GLN B 1 46 ? -23.724 -37.671 2.034 1.00 51.68 43 GLN B O 1
ATOM 1584 N N . GLU B 1 47 ? -23.249 -38.546 0.019 1.00 43.15 44 GLU B N 1
ATOM 1585 C CA . GLU B 1 47 ? -22.469 -39.657 0.513 1.00 52.72 44 GLU B CA 1
ATOM 1586 C C . GLU B 1 47 ? -21.032 -39.431 0.078 1.00 47.77 44 GLU B C 1
ATOM 1587 O O . GLU B 1 47 ? -20.774 -38.736 -0.905 1.00 52.90 44 GLU B O 1
ATOM 1593 N N . ASN B 1 48 ? -20.086 -39.991 0.821 1.00 41.89 45 ASN B N 1
ATOM 1594 C CA . ASN B 1 48 ? -18.679 -39.818 0.470 1.00 40.15 45 ASN B CA 1
ATOM 1595 C C . ASN B 1 48 ? -18.299 -40.827 -0.619 1.00 43.26 45 ASN B C 1
ATOM 1596 O O . ASN B 1 48 ? -17.427 -41.677 -0.456 1.00 41.24 45 ASN B O 1
ATOM 1601 N N . ARG B 1 49 ? -19.006 -40.729 -1.746 1.00 43.92 46 ARG B N 1
ATOM 1602 C CA . ARG B 1 49 ? -18.793 -41.608 -2.895 1.00 47.10 46 ARG B CA 1
ATOM 1603 C C . ARG B 1 49 ? -18.904 -40.735 -4.136 1.00 46.08 46 ARG B C 1
ATOM 1604 O O . ARG B 1 49 ? -20.008 -40.308 -4.491 1.00 47.48 46 ARG B O 1
ATOM 1612 N N . ILE B 1 50 ? -17.773 -40.451 -4.779 1.00 46.68 47 ILE B N 1
ATOM 1613 C CA . ILE B 1 50 ? -17.715 -39.538 -5.920 1.00 41.26 47 ILE B CA 1
ATOM 1614 C C . ILE B 1 50 ? -17.627 -40.397 -7.179 1.00 41.71 47 ILE B C 1
ATOM 1615 O O . ILE B 1 50 ? -16.575 -40.964 -7.480 1.00 37.35 47 ILE B O 1
ATOM 1620 N N . TYR B 1 51 ? -18.732 -40.498 -7.917 1.00 46.32 48 TYR B N 1
ATOM 1621 C CA . TYR B 1 51 ? -18.787 -41.319 -9.119 1.00 47.91 48 TYR B CA 1
ATOM 1622 C C . TYR B 1 51 ? -18.332 -40.542 -10.346 1.00 51.11 48 TYR B C 1
ATOM 1623 O O . TYR B 1 51 ? -18.614 -39.349 -10.484 1.00 46.03 48 TYR B O 1
ATOM 1632 N N . PHE B 1 52 ? -17.658 -41.246 -11.256 1.00 41.14 49 PHE B N 1
ATOM 1633 C CA . PHE B 1 52 ? -17.176 -40.653 -12.503 1.00 29.99 49 PHE B CA 1
ATOM 1634 C C . PHE B 1 52 ? -18.343 -40.645 -13.486 1.00 42.03 49 PHE B C 1
ATOM 1635 O O . PHE B 1 52 ? -18.470 -41.501 -14.366 1.00 46.30 49 PHE B O 1
ATOM 1643 N N . ASP B 1 53 ? -19.209 -39.646 -13.327 1.00 33.62 50 ASP B N 1
ATOM 1644 C CA . ASP B 1 53 ? -20.469 -39.585 -14.043 1.00 36.63 50 ASP B CA 1
ATOM 1645 C C . ASP B 1 53 ? -20.667 -38.217 -14.674 1.00 43.77 50 ASP B C 1
ATOM 1646 O O . ASP B 1 53 ? -19.887 -37.284 -14.469 1.00 44.68 50 ASP B O 1
ATOM 1651 N N . ARG B 1 54 ? -21.730 -38.113 -15.471 1.00 46.74 51 ARG B N 1
ATOM 1652 C CA . ARG B 1 54 ? -21.951 -36.885 -16.221 1.00 53.42 51 ARG B CA 1
ATOM 1653 C C . ARG B 1 54 ? -22.274 -35.703 -15.317 1.00 44.28 51 ARG B C 1
ATOM 1654 O O . ARG B 1 54 ? -21.975 -34.562 -15.678 1.00 41.03 51 ARG B O 1
ATOM 1662 N N . GLN B 1 55 ? -22.856 -35.930 -14.139 1.00 49.71 52 GLN B N 1
ATOM 1663 C CA . GLN B 1 55 ? -23.011 -34.799 -13.231 1.00 52.96 52 GLN B CA 1
ATOM 1664 C C . GLN B 1 55 ? -21.651 -34.303 -12.762 1.00 45.71 52 GLN B C 1
ATOM 1665 O O . GLN B 1 55 ? -21.397 -33.093 -12.740 1.00 44.41 52 GLN B O 1
ATOM 1671 N N . LEU B 1 56 ? -20.756 -35.227 -12.400 1.00 31.58 53 LEU B N 1
ATOM 1672 C CA . LEU B 1 56 ? -19.407 -34.823 -12.023 1.00 43.51 53 LEU B CA 1
ATOM 1673 C C . LEU B 1 56 ? -18.667 -34.226 -13.218 1.00 45.23 53 LEU B C 1
ATOM 1674 O O . LEU B 1 56 ? -18.022 -33.174 -13.109 1.00 37.33 53 LEU B O 1
ATOM 1679 N N . LYS B 1 57 ? -18.768 -34.870 -14.385 1.00 41.80 54 LYS B N 1
ATOM 1680 C CA . LYS B 1 57 ? -18.068 -34.351 -15.553 1.00 33.92 54 LYS B CA 1
ATOM 1681 C C . LYS B 1 57 ? -18.606 -32.977 -15.909 1.00 38.49 54 LYS B C 1
ATOM 1682 O O . LYS B 1 57 ? -17.843 -32.075 -16.275 1.00 38.54 54 LYS B O 1
ATOM 1688 N N . ASP B 1 58 ? -19.925 -32.795 -15.754 1.00 35.75 55 ASP B N 1
ATOM 1689 C CA . ASP B 1 58 ? -20.563 -31.515 -16.047 1.00 40.14 55 ASP B CA 1
ATOM 1690 C C . ASP B 1 58 ? -20.057 -30.435 -15.100 1.00 42.68 55 ASP B C 1
ATOM 1691 O O . ASP B 1 58 ? -19.730 -29.321 -15.525 1.00 41.89 55 ASP B O 1
ATOM 1696 N N . ALA B 1 59 ? -20.012 -30.744 -13.800 1.00 49.75 56 ALA B N 1
ATOM 1697 C CA . ALA B 1 59 ? -19.493 -29.785 -12.828 1.00 51.13 56 ALA B CA 1
ATOM 1698 C C . ALA B 1 59 ? -18.022 -29.492 -13.093 1.00 36.57 56 ALA B C 1
ATOM 1699 O O . ALA B 1 59 ? -17.584 -28.338 -13.007 1.00 34.81 56 ALA B O 1
ATOM 1701 N N . PHE B 1 60 ? -17.250 -30.524 -13.443 1.00 35.49 57 PHE B N 1
ATOM 1702 C CA . PHE B 1 60 ? -15.854 -30.305 -13.807 1.00 34.84 57 PHE B CA 1
ATOM 1703 C C . PHE B 1 60 ? -15.743 -29.356 -14.991 1.00 33.25 57 PHE B C 1
ATOM 1704 O O . PHE B 1 60 ? -14.985 -28.375 -14.946 1.00 29.84 57 PHE B O 1
ATOM 1712 N N . THR B 1 61 ? -16.507 -29.622 -16.064 1.00 34.27 58 THR B N 1
ATOM 1713 C CA . THR B 1 61 ? -16.427 -28.771 -17.243 1.00 37.36 58 THR B CA 1
ATOM 1714 C C . THR B 1 61 ? -16.734 -27.328 -16.890 1.00 38.40 58 THR B C 1
ATOM 1715 O O . THR B 1 61 ? -16.068 -26.407 -17.378 1.00 33.67 58 THR B O 1
ATOM 1719 N N . LYS B 1 62 ? -17.722 -27.114 -16.014 1.00 38.84 59 LYS B N 1
ATOM 1720 C CA . LYS B 1 62 ? -18.096 -25.756 -15.636 1.00 40.61 59 LYS B CA 1
ATOM 1721 C C . LYS B 1 62 ? -16.914 -25.037 -15.000 1.00 42.79 59 LYS B C 1
ATOM 1722 O O . LYS B 1 62 ? -16.538 -23.938 -15.422 1.00 41.68 59 LYS B O 1
ATOM 1728 N N . ARG B 1 63 ? -16.309 -25.649 -13.979 1.00 34.39 60 ARG B N 1
ATOM 1729 C CA . ARG B 1 63 ? -15.176 -25.016 -13.316 1.00 43.10 60 ARG B CA 1
ATOM 1730 C C . ARG B 1 63 ? -13.957 -24.992 -14.221 1.00 37.53 60 ARG B C 1
ATOM 1731 O O . ARG B 1 63 ? -13.177 -24.033 -14.180 1.00 33.33 60 ARG B O 1
ATOM 1739 N N . PHE B 1 64 ? -13.784 -26.034 -15.041 1.00 30.15 61 PHE B N 1
ATOM 1740 C CA . PHE B 1 64 ? -12.637 -26.087 -15.946 1.00 30.36 61 PHE B CA 1
ATOM 1741 C C . PHE B 1 64 ? -12.688 -24.963 -16.975 1.00 35.11 61 PHE B C 1
ATOM 1742 O O . PHE B 1 64 ? -11.672 -24.307 -17.237 1.00 33.68 61 PHE B O 1
ATOM 1750 N N . ASN B 1 65 ? -13.860 -24.710 -17.562 1.00 35.13 62 ASN B N 1
ATOM 1751 C CA . ASN B 1 65 ? -13.963 -23.591 -18.501 1.00 37.64 62 ASN B CA 1
ATOM 1752 C C . ASN B 1 65 ? -13.663 -22.251 -17.831 1.00 45.80 62 ASN B C 1
ATOM 1753 O O . ASN B 1 65 ? -13.140 -21.340 -18.485 1.00 37.85 62 ASN B O 1
ATOM 1758 N N . GLU B 1 66 ? -13.964 -22.104 -16.533 1.00 36.18 63 GLU B N 1
ATOM 1759 C CA . GLU B 1 66 ? -13.637 -20.842 -15.871 1.00 40.76 63 GLU B CA 1
ATOM 1760 C C . GLU B 1 66 ? -12.132 -20.614 -15.790 1.00 35.92 63 GLU B C 1
ATOM 1761 O O . GLU B 1 66 ? -11.681 -19.463 -15.783 1.00 39.70 63 GLU B O 1
ATOM 1767 N N . LEU B 1 67 ? -11.339 -21.685 -15.719 1.00 32.13 64 LEU B N 1
ATOM 1768 C CA . LEU B 1 67 ? -9.915 -21.579 -15.417 1.00 31.37 64 LEU B CA 1
ATOM 1769 C C . LEU B 1 67 ? -9.003 -21.857 -16.598 1.00 39.54 64 LEU B C 1
ATOM 1770 O O . LEU B 1 67 ? -7.836 -21.452 -16.574 1.00 36.07 64 LEU B O 1
ATOM 1775 N N . LYS B 1 68 ? -9.503 -22.551 -17.607 1.00 34.57 65 LYS B N 1
ATOM 1776 C CA . LYS B 1 68 ? -8.661 -23.118 -18.641 1.00 35.92 65 LYS B CA 1
ATOM 1777 C C . LYS B 1 68 ? -8.046 -22.046 -19.532 1.00 45.12 65 LYS B C 1
ATOM 1778 O O . LYS B 1 68 ? -8.596 -20.955 -19.720 1.00 35.59 65 LYS B O 1
ATOM 1784 N N . SER B 1 69 ? -6.864 -22.367 -20.044 1.00 41.45 66 SER B N 1
ATOM 1785 C CA . SER B 1 69 ? -6.307 -21.759 -21.240 1.00 39.73 66 SER B CA 1
ATOM 1786 C C . SER B 1 69 ? -6.904 -22.438 -22.471 1.00 49.06 66 SER B C 1
ATOM 1787 O O . SER B 1 69 ? -7.527 -23.500 -22.379 1.00 37.93 66 SER B O 1
ATOM 1790 N N . GLU B 1 70 ? -6.683 -21.839 -23.645 1.00 45.75 67 GLU B N 1
ATOM 1791 C CA . GLU B 1 70 ? -7.186 -22.447 -24.872 1.00 44.95 67 GLU B CA 1
ATOM 1792 C C . GLU B 1 70 ? -6.558 -23.824 -25.092 1.00 37.87 67 GLU B C 1
ATOM 1793 O O . GLU B 1 70 ? -7.226 -24.754 -25.559 1.00 46.58 67 GLU B O 1
ATOM 1799 N N . ALA B 1 71 ? -5.287 -23.993 -24.722 1.00 38.72 68 ALA B N 1
ATOM 1800 C CA . ALA B 1 71 ? 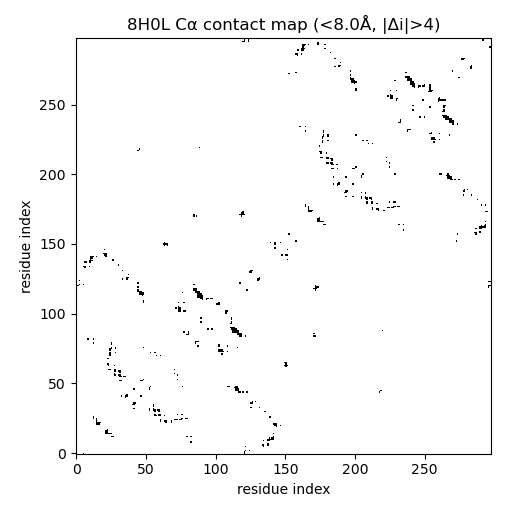-4.620 -25.266 -24.973 1.00 42.94 68 ALA B CA 1
ATOM 1801 C C . ALA B 1 71 ? -4.967 -26.341 -23.949 1.00 44.22 68 ALA B C 1
ATOM 1802 O O . ALA B 1 71 ? -4.707 -27.523 -24.212 1.00 34.69 68 ALA B O 1
ATOM 1804 N N . ASP B 1 72 ? -5.542 -25.969 -22.801 1.00 32.22 69 ASP B N 1
ATOM 1805 C CA . ASP B 1 72 ? -5.954 -26.953 -21.805 1.00 29.33 69 ASP B CA 1
ATOM 1806 C C . ASP B 1 72 ? -7.106 -27.816 -22.320 1.00 33.11 69 ASP B C 1
ATOM 1807 O O . ASP B 1 72 ? -8.070 -27.320 -22.914 1.00 30.05 69 ASP B O 1
ATOM 1812 N N . ARG B 1 73 ? -7.004 -29.122 -22.088 1.00 29.61 70 ARG B N 1
ATOM 1813 C CA . ARG B 1 73 ? -7.974 -30.094 -22.574 1.00 26.87 70 ARG B CA 1
ATOM 1814 C C . ARG B 1 73 ? -8.902 -30.541 -21.452 1.00 35.21 70 ARG B C 1
ATOM 1815 O O . ARG B 1 73 ? -8.437 -30.868 -20.354 1.00 31.39 70 ARG B O 1
ATOM 1823 N N . ASP B 1 74 ? -10.205 -30.595 -21.748 1.00 29.70 71 ASP B N 1
ATOM 1824 C CA . ASP B 1 74 ? -11.213 -31.066 -20.796 1.00 32.98 71 ASP B CA 1
ATOM 1825 C C . ASP B 1 74 ? -11.088 -32.576 -20.605 1.00 34.10 71 ASP B C 1
ATOM 1826 O O . ASP B 1 74 ? -11.791 -33.357 -21.254 1.00 37.17 71 ASP B O 1
ATOM 1831 N N . ASN B 1 75 ? -10.189 -32.984 -19.700 1.00 25.14 72 ASN B N 1
ATOM 1832 C CA . ASN B 1 75 ? -9.830 -34.379 -19.448 1.00 29.74 72 ASN B CA 1
ATOM 1833 C C . ASN B 1 75 ? -10.054 -34.678 -17.968 1.00 26.66 72 ASN B C 1
ATOM 1834 O O . ASN B 1 75 ? -9.087 -34.745 -17.197 1.00 26.68 72 ASN B O 1
ATOM 1839 N N . PRO B 1 76 ? -11.310 -34.890 -17.545 1.00 27.46 73 PRO B N 1
ATOM 1840 C CA . PRO B 1 76 ? -11.590 -35.078 -16.112 1.00 29.25 73 PRO B CA 1
ATOM 1841 C C . PRO B 1 76 ? -11.021 -36.357 -15.554 1.00 29.15 73 PRO B C 1
ATOM 1842 O O . PRO B 1 76 ? -10.812 -36.446 -14.336 1.00 29.46 73 PRO B O 1
ATOM 1846 N N . HIS B 1 77 ? -10.768 -37.356 -16.398 1.00 30.18 74 HIS B N 1
ATOM 1847 C CA . HIS B 1 77 ? -10.135 -38.578 -15.924 1.00 27.25 74 HIS B CA 1
ATOM 1848 C C . HIS B 1 77 ? -8.772 -38.320 -15.309 1.00 27.26 74 HIS B C 1
ATOM 1849 O O . HIS B 1 77 ? -8.361 -39.065 -14.416 1.00 27.78 74 HIS B O 1
ATOM 1856 N N . LEU B 1 78 ? -8.070 -37.266 -15.752 1.00 24.56 75 LEU B N 1
ATOM 1857 C CA . LEU B 1 78 ? -6.714 -37.032 -15.252 1.00 22.89 75 LEU B CA 1
ATOM 1858 C C . LEU B 1 78 ? -6.709 -36.639 -13.781 1.00 21.91 75 LEU B C 1
ATOM 1859 O O . LEU B 1 78 ? -6.061 -37.328 -12.974 1.00 27.18 75 LEU B O 1
ATOM 1864 N N . PRO B 1 79 ? -7.376 -35.566 -13.356 1.00 26.83 76 PRO B N 1
ATOM 1865 C CA . PRO B 1 79 ? -7.339 -35.269 -11.921 1.00 27.78 76 PRO B CA 1
ATOM 1866 C C . PRO B 1 79 ? -8.114 -36.287 -11.107 1.00 26.67 76 PRO B C 1
ATOM 1867 O O . PRO B 1 79 ? -7.788 -36.498 -9.937 1.00 27.11 76 PRO B O 1
ATOM 1871 N N . TYR B 1 80 ? -9.137 -36.923 -11.688 1.00 27.66 77 TYR B N 1
ATOM 1872 C CA . TYR B 1 80 ? -9.880 -37.934 -10.940 1.00 28.57 77 TYR B CA 1
ATOM 1873 C C . TYR B 1 80 ? -8.963 -39.056 -10.484 1.00 27.05 77 TYR B C 1
ATOM 1874 O O . TYR B 1 80 ? -9.132 -39.594 -9.381 1.00 29.81 77 TYR B O 1
ATOM 1883 N N . TYR B 1 81 ? -7.970 -39.395 -11.299 1.00 26.48 78 TYR B N 1
ATOM 1884 C CA . TYR B 1 81 ? -6.933 -40.322 -10.877 1.00 27.20 78 TYR B CA 1
ATOM 1885 C C . TYR B 1 81 ? -5.827 -39.615 -10.095 1.00 30.20 78 TYR B C 1
ATOM 1886 O O . TYR B 1 81 ? -5.531 -39.976 -8.951 1.00 31.42 78 TYR B O 1
ATOM 1895 N N . HIS B 1 82 ? -5.207 -38.586 -10.688 1.00 28.55 79 HIS B N 1
ATOM 1896 C CA . HIS B 1 82 ? -3.988 -38.019 -10.104 1.00 26.26 79 HIS B CA 1
ATOM 1897 C C . HIS B 1 82 ? -4.196 -37.231 -8.810 1.00 28.91 79 HIS B C 1
ATOM 1898 O O . HIS B 1 82 ? -3.208 -36.944 -8.123 1.00 28.65 79 HIS B O 1
ATOM 1905 N N . LEU B 1 83 ? -5.432 -36.903 -8.432 1.00 25.07 80 LEU B N 1
ATOM 1906 C CA . LEU B 1 83 ? -5.614 -36.251 -7.132 1.00 21.94 80 LEU B CA 1
ATOM 1907 C C . LEU B 1 83 ? -5.237 -37.183 -5.990 1.00 31.06 80 LEU B C 1
ATOM 1908 O O . LEU B 1 83 ? -5.045 -36.717 -4.865 1.00 30.75 80 LEU B O 1
ATOM 1913 N N . HIS B 1 84 ? -5.085 -38.483 -6.263 1.00 27.24 81 HIS B N 1
ATOM 1914 C CA . HIS B 1 84 ? -4.770 -39.442 -5.204 1.00 31.51 81 HIS B CA 1
ATOM 1915 C C . HIS B 1 84 ? -3.424 -39.171 -4.537 1.00 36.52 81 HIS B C 1
ATOM 1916 O O . HIS B 1 84 ? -3.215 -39.613 -3.405 1.00 39.68 81 HIS B O 1
ATOM 1923 N N . THR B 1 85 ? -2.526 -38.425 -5.181 1.00 29.33 82 THR B N 1
ATOM 1924 C CA . THR B 1 85 ? -1.253 -38.089 -4.546 1.00 36.10 82 THR B CA 1
ATOM 1925 C C . THR B 1 85 ? -1.405 -37.046 -3.454 1.00 37.59 82 THR B C 1
ATOM 1926 O O . THR B 1 85 ? -0.456 -36.796 -2.705 1.00 29.91 82 THR B O 1
ATOM 1930 N N . SER B 1 86 ? -2.560 -36.403 -3.384 1.00 34.00 83 SER B N 1
ATOM 1931 C CA . SER B 1 86 ? -2.774 -35.370 -2.387 1.00 31.35 83 SER B CA 1
ATOM 1932 C C . SER B 1 86 ? -2.846 -35.940 -0.978 1.00 32.50 83 SER B C 1
ATOM 1933 O O . SER B 1 86 ? -2.579 -35.220 -0.010 1.00 34.43 83 SER B O 1
ATOM 1936 N N . GLY B 1 87 ? -3.225 -37.209 -0.836 1.00 31.31 84 GLY B N 1
ATOM 1937 C CA . GLY B 1 87 ? -3.354 -37.842 0.469 1.00 29.03 84 GLY B CA 1
ATOM 1938 C C . GLY B 1 87 ? -4.760 -37.850 1.051 1.00 35.32 84 GLY B C 1
ATOM 1939 O O . GLY B 1 87 ? -5.041 -38.657 1.951 1.00 36.00 84 GLY B O 1
ATOM 1940 N N . PHE B 1 88 ? -5.647 -36.978 0.567 1.00 36.67 85 PHE B N 1
ATOM 1941 C CA . PHE B 1 88 ? -7.022 -36.891 1.046 1.00 34.09 85 PHE B CA 1
ATOM 1942 C C . PHE B 1 88 ? -8.043 -37.379 0.030 1.00 37.86 85 PHE B C 1
ATOM 1943 O O . PHE B 1 88 ? -9.253 -37.307 0.293 1.00 28.13 85 PHE B O 1
ATOM 1951 N N . TRP B 1 89 ? -7.583 -37.874 -1.121 1.00 33.33 86 TRP B N 1
ATOM 1952 C CA . TRP B 1 89 ? -8.417 -38.301 -2.236 1.00 37.89 86 TRP B CA 1
ATOM 1953 C C . TRP B 1 89 ? -8.116 -39.766 -2.520 1.00 34.15 86 TRP B C 1
ATOM 1954 O O . TRP B 1 89 ? -6.973 -40.113 -2.825 1.00 36.74 86 TRP B O 1
ATOM 1965 N N . HIS B 1 90 ? -9.132 -40.617 -2.421 1.00 34.52 87 HIS B N 1
ATOM 1966 C CA . HIS B 1 90 ? -8.934 -42.056 -2.458 1.00 30.35 87 HIS B CA 1
ATOM 1967 C C . HIS B 1 90 ? -9.802 -42.691 -3.536 1.00 30.89 87 HIS B C 1
ATOM 1968 O O . HIS B 1 90 ? -10.805 -42.125 -3.970 1.00 37.64 87 HIS B O 1
ATOM 1975 N N . HIS B 1 91 ? -9.438 -43.908 -3.922 1.00 35.56 88 HIS B N 1
ATOM 1976 C CA . HIS B 1 91 ? -10.189 -44.666 -4.910 1.00 38.52 88 HIS B CA 1
ATOM 1977 C C . HIS B 1 91 ? -10.633 -46.024 -4.375 1.00 39.86 88 HIS B C 1
ATOM 1978 O O . HIS B 1 91 ? -9.883 -46.694 -3.683 1.00 33.42 88 HIS B O 1
ATOM 1985 N N . GLN B 1 92 ? -11.845 -46.435 -4.726 1.00 37.81 89 GLN B N 1
ATOM 1986 C CA . GLN B 1 92 ? -12.315 -47.761 -4.358 1.00 48.98 89 GLN B CA 1
ATOM 1987 C C . GLN B 1 92 ? -12.092 -48.493 -5.675 1.00 45.14 89 GLN B C 1
ATOM 1988 O O . GLN B 1 92 ? -12.745 -48.209 -6.671 1.00 48.10 89 GLN B O 1
ATOM 1994 N N . VAL B 1 93 ? -11.161 -49.430 -5.677 1.00 43.49 90 VAL B N 1
ATOM 1995 C CA . VAL B 1 93 ? -10.776 -50.131 -6.897 1.00 51.98 90 VAL B CA 1
ATOM 1996 C C . VAL B 1 93 ? -11.683 -51.331 -7.123 1.00 59.08 90 VAL B C 1
ATOM 1997 O O . VAL B 1 93 ? -11.961 -52.102 -6.197 1.00 58.27 90 VAL B O 1
ATOM 2001 N N . ASN B 1 94 ? -12.132 -51.497 -8.364 1.00 47.96 91 ASN B N 1
ATOM 2002 C CA . ASN B 1 94 ? -12.962 -52.638 -8.710 1.00 54.39 91 ASN B CA 1
ATOM 2003 C C . ASN B 1 94 ? -12.170 -53.931 -8.524 1.00 60.13 91 ASN B C 1
ATOM 2004 O O . ASN B 1 94 ? -10.958 -53.958 -8.771 1.00 63.86 91 ASN B O 1
ATOM 2009 N N . PRO B 1 95 ? -12.813 -55.017 -8.089 1.00 66.42 92 PRO B N 1
ATOM 2010 C CA . PRO B 1 95 ? -12.063 -56.246 -7.805 1.00 59.63 92 PRO B CA 1
ATOM 2011 C C . PRO B 1 95 ? -11.486 -56.878 -9.061 1.00 62.72 92 PRO B C 1
ATOM 2012 O O . PRO B 1 95 ? -12.100 -56.871 -10.131 1.00 61.40 92 PRO B O 1
ATOM 2016 N N . GLY B 1 96 ? -10.291 -57.446 -8.912 1.00 66.43 93 GLY B N 1
ATOM 2017 C CA . GLY B 1 96 ? -9.564 -57.989 -10.036 1.00 63.36 93 GLY B CA 1
ATOM 2018 C C . GLY B 1 96 ? -8.846 -56.958 -10.868 1.00 55.92 93 GLY B C 1
ATOM 2019 O O . GLY B 1 96 ? -7.988 -57.326 -11.676 1.00 60.84 93 GLY B O 1
ATOM 2020 N N . GLN B 1 97 ? -9.163 -55.680 -10.686 1.00 59.27 94 GLN B N 1
ATOM 2021 C CA . GLN B 1 97 ? -8.522 -54.589 -11.400 1.00 59.32 94 GLN B CA 1
ATOM 2022 C C . GLN B 1 97 ? -7.395 -53.939 -10.615 1.00 62.15 94 GLN B C 1
ATOM 2023 O O . GLN B 1 97 ? -6.822 -52.951 -11.089 1.00 58.48 94 GLN B O 1
ATOM 2029 N N . ARG B 1 98 ? -7.062 -54.470 -9.436 1.00 60.71 95 ARG B N 1
ATOM 2030 C CA . ARG B 1 98 ? -6.085 -53.806 -8.583 1.00 58.79 95 ARG B CA 1
ATOM 2031 C C . ARG B 1 98 ? -4.732 -53.662 -9.273 1.00 68.39 95 ARG B C 1
ATOM 2032 O O . ARG B 1 98 ? -4.094 -52.608 -9.188 1.00 73.45 95 ARG B O 1
ATOM 2040 N N . GLU B 1 99 ? -4.284 -54.685 -9.978 1.00 67.39 96 GLU B N 1
ATOM 2041 C CA . GLU B 1 99 ? -2.895 -54.652 -10.393 1.00 67.74 96 GLU B CA 1
ATOM 2042 C C . GLU B 1 99 ? -2.646 -53.753 -11.602 1.00 57.21 96 GLU B C 1
ATOM 2043 O O . GLU B 1 99 ? -1.576 -53.145 -11.700 1.00 55.35 96 GLU B O 1
ATOM 2049 N N . SER B 1 100 ? -3.605 -53.633 -12.524 1.00 58.82 97 SER B N 1
ATOM 2050 C CA . SER B 1 100 ? -3.477 -52.671 -13.612 1.00 59.65 97 SER B CA 1
ATOM 2051 C C . SER B 1 100 ? -3.935 -51.276 -13.214 1.00 58.84 97 SER B C 1
ATOM 2052 O O . SER B 1 100 ? -3.676 -50.319 -13.952 1.00 48.11 97 SER B O 1
ATOM 2055 N N . TYR B 1 101 ? -4.609 -51.147 -12.070 1.00 52.73 98 TYR B N 1
ATOM 2056 C CA . TYR B 1 101 ? -5.213 -49.877 -11.684 1.00 59.08 98 TYR B CA 1
ATOM 2057 C C . TYR B 1 101 ? -4.196 -48.742 -11.697 1.00 59.66 98 TYR B C 1
ATOM 2058 O O . TYR B 1 101 ? -4.436 -47.689 -12.302 1.00 53.31 98 TYR B O 1
ATOM 2067 N N . LYS B 1 102 ? -3.045 -48.942 -11.046 1.00 58.07 99 LYS B N 1
ATOM 2068 C CA . LYS B 1 102 ? -2.108 -47.834 -10.882 1.00 66.53 99 LYS B CA 1
ATOM 2069 C C . LYS B 1 102 ? -1.654 -47.224 -12.202 1.00 61.87 99 LYS B C 1
ATOM 2070 O O . LYS B 1 102 ? -1.507 -46.002 -12.296 1.00 71.09 99 LYS B O 1
ATOM 2076 N N . THR B 1 103 ? -1.391 -48.041 -13.217 1.00 49.38 100 THR B N 1
ATOM 2077 C CA . THR B 1 103 ? -0.795 -47.518 -14.438 1.00 49.86 100 THR B CA 1
ATOM 2078 C C . THR B 1 103 ? -1.749 -47.396 -15.619 1.00 61.32 100 THR B C 1
ATOM 2079 O O . THR B 1 103 ? -1.399 -46.727 -16.599 1.00 70.15 100 THR B O 1
ATOM 2083 N N . MET B 1 104 ? -2.929 -48.006 -15.564 1.00 55.99 101 MET B N 1
ATOM 2084 C CA . MET B 1 104 ? -3.810 -48.047 -16.728 1.00 55.13 101 MET B CA 1
ATOM 2085 C C . MET B 1 104 ? -5.149 -47.355 -16.520 1.00 54.99 101 MET B C 1
ATOM 2086 O O . MET B 1 104 ? -6.000 -47.433 -17.412 1.00 43.77 101 MET B O 1
ATOM 2091 N N . SER B 1 105 ? -5.362 -46.679 -15.384 1.00 49.25 102 SER B N 1
ATOM 2092 C CA . SER B 1 105 ? -6.677 -46.102 -15.110 1.00 43.56 102 SER B CA 1
ATOM 2093 C C . SER B 1 105 ? -6.898 -44.757 -15.786 1.00 41.11 102 SER B C 1
ATOM 2094 O O . SER B 1 105 ? -8.034 -44.431 -16.134 1.00 41.83 102 SER B O 1
ATOM 2097 N N . ALA B 1 106 ? -5.848 -43.962 -15.979 1.00 35.36 103 ALA B N 1
ATOM 2098 C CA . ALA B 1 106 ? -6.012 -42.538 -16.236 1.00 36.74 103 ALA B CA 1
ATOM 2099 C C . ALA B 1 106 ? -5.956 -42.167 -17.713 1.00 42.69 103 ALA B C 1
ATOM 2100 O O . ALA B 1 106 ? -5.959 -40.976 -18.037 1.00 36.20 103 ALA B O 1
ATOM 2102 N N . SER B 1 107 ? -5.908 -43.146 -18.614 1.00 36.59 104 SER B N 1
ATOM 2103 C CA . SER B 1 107 ? -5.771 -42.843 -20.034 1.00 35.63 104 SER B CA 1
ATOM 2104 C C . SER B 1 107 ? -7.065 -42.354 -20.677 1.00 38.18 104 SER B C 1
ATOM 2105 O O . SER B 1 107 ? -7.012 -41.787 -21.772 1.00 31.10 104 SER B O 1
ATOM 2108 N N . GLY B 1 108 ? -8.206 -42.522 -20.018 1.00 36.53 105 GLY B N 1
ATOM 2109 C CA . GLY B 1 108 ? -9.462 -42.047 -20.560 1.00 34.06 105 GLY B CA 1
ATOM 2110 C C . GLY B 1 108 ? -10.623 -42.531 -19.714 1.00 35.16 105 GLY B C 1
ATOM 2111 O O . GLY B 1 108 ? -10.433 -43.134 -18.653 1.00 36.41 105 GLY B O 1
ATOM 2112 N N . ALA B 1 109 ? -11.834 -42.257 -20.204 1.00 31.95 106 ALA B N 1
ATOM 2113 C CA . ALA B 1 109 ? -13.017 -42.525 -19.391 1.00 33.80 106 ALA B CA 1
ATOM 2114 C C . ALA B 1 109 ? -13.252 -44.022 -19.210 1.00 43.38 106 ALA B C 1
ATOM 2115 O O . ALA B 1 109 ? -13.588 -44.472 -18.108 1.00 38.12 106 ALA B O 1
ATOM 2117 N N . SER B 1 110 ? -13.080 -44.817 -20.272 1.00 33.54 107 SER B N 1
ATOM 2118 C CA . SER B 1 110 ? -13.336 -46.246 -20.141 1.00 35.43 107 SER B CA 1
ATOM 2119 C C . SER B 1 110 ? -12.333 -46.913 -19.206 1.00 40.74 107 SER B C 1
ATOM 2120 O O . SER B 1 110 ? -12.689 -47.863 -18.498 1.00 36.43 107 SER B O 1
ATOM 2123 N N . ALA B 1 111 ? -11.094 -46.416 -19.161 1.00 31.35 108 ALA B N 1
ATOM 2124 C CA . ALA B 1 111 ? -10.105 -46.989 -18.256 1.00 36.34 108 ALA B CA 1
ATOM 2125 C C . ALA B 1 111 ? -10.425 -46.657 -16.801 1.00 37.45 108 ALA B C 1
ATOM 2126 O O . ALA B 1 111 ? -10.239 -47.499 -15.914 1.00 38.40 108 ALA B O 1
ATOM 2128 N N . ILE B 1 112 ? -10.900 -45.435 -16.540 1.00 45.79 109 ILE B N 1
ATOM 2129 C CA . ILE B 1 112 ? -11.342 -45.071 -15.194 1.00 38.97 109 ILE B CA 1
ATOM 2130 C C . ILE B 1 112 ? -12.448 -46.017 -14.743 1.00 43.37 109 ILE B C 1
ATOM 2131 O O . ILE B 1 112 ? -12.382 -46.612 -13.664 1.00 42.29 109 ILE B O 1
ATOM 2136 N N . ASP B 1 113 ? -13.472 -46.156 -15.569 1.00 45.36 110 ASP B N 1
ATOM 2137 C CA . ASP B 1 113 ? -14.608 -46.991 -15.223 1.00 42.80 110 ASP B CA 1
ATOM 2138 C C . ASP B 1 113 ? -14.248 -48.454 -14.997 1.00 39.80 110 ASP B C 1
ATOM 2139 O O . ASP B 1 113 ? -14.778 -49.082 -14.093 1.00 48.33 110 ASP B O 1
ATOM 2144 N N . GLN B 1 114 ? -13.359 -49.004 -15.808 1.00 42.54 111 GLN B N 1
ATOM 2145 C CA . GLN B 1 114 ? -12.989 -50.400 -15.622 1.00 53.48 111 GLN B CA 1
ATOM 2146 C C . GLN B 1 114 ? -12.312 -50.636 -14.275 1.00 50.51 111 GLN B C 1
ATOM 2147 O O . GLN B 1 114 ? -12.585 -51.615 -13.600 1.00 43.92 111 GLN B O 1
ATOM 2153 N N . HIS B 1 115 ? -11.424 -49.729 -13.899 1.00 45.41 112 HIS B N 1
ATOM 2154 C CA . HIS B 1 115 ? -10.669 -49.863 -12.662 1.00 43.66 112 HIS B CA 1
ATOM 2155 C C . HIS B 1 115 ? -11.126 -49.209 -11.364 1.00 43.04 112 HIS B C 1
ATOM 2156 O O . HIS B 1 115 ? -10.675 -49.617 -10.308 1.00 38.35 112 HIS B O 1
ATOM 2163 N N . ILE B 1 116 ? -11.977 -48.199 -11.428 1.00 39.80 113 ILE B N 1
ATOM 2164 C CA . ILE B 1 116 ? -12.327 -47.453 -10.221 1.00 34.01 113 ILE B CA 1
ATOM 2165 C C . ILE B 1 116 ? -13.836 -47.438 -10.051 1.00 37.71 113 ILE B C 1
ATOM 2166 O O . ILE B 1 116 ? -14.560 -46.917 -10.907 1.00 40.06 113 ILE B O 1
ATOM 2171 N N . ALA B 1 117 ? -14.313 -47.974 -8.921 1.00 43.96 114 ALA B N 1
ATOM 2172 C CA . ALA B 1 117 ? -15.743 -47.907 -8.646 1.00 43.94 114 ALA B CA 1
ATOM 2173 C C . ALA B 1 117 ? -16.172 -46.470 -8.398 1.00 40.56 114 ALA B C 1
ATOM 2174 O O . ALA B 1 117 ? -17.201 -46.012 -8.908 1.00 41.40 114 ALA B O 1
ATOM 2176 N N . TYR B 1 118 ? -15.377 -45.738 -7.631 1.00 42.50 115 TYR B N 1
ATOM 2177 C CA . TYR B 1 118 ? -15.689 -44.382 -7.205 1.00 45.26 115 TYR B CA 1
ATOM 2178 C C . TYR B 1 118 ? -14.496 -43.855 -6.422 1.00 41.44 115 TYR B C 1
ATOM 2179 O O . TYR B 1 118 ? -13.657 -44.626 -5.950 1.00 34.15 115 TYR B O 1
ATOM 2188 N N . ALA B 1 119 ? -14.433 -42.536 -6.289 1.00 34.72 116 ALA B N 1
ATOM 2189 C CA . ALA B 1 119 ? -13.440 -41.902 -5.443 1.00 35.10 116 ALA B CA 1
ATOM 2190 C C . ALA B 1 119 ? -14.105 -41.392 -4.175 1.00 33.86 116 ALA B C 1
ATOM 2191 O O . ALA B 1 119 ? -15.315 -41.136 -4.151 1.00 36.61 116 ALA B O 1
ATOM 2193 N N . TYR B 1 120 ? -13.300 -41.221 -3.128 1.00 33.22 117 TYR B N 1
ATOM 2194 C CA . TYR B 1 120 ? -13.817 -40.687 -1.869 1.00 38.11 117 TYR B CA 1
ATOM 2195 C C . TYR B 1 120 ? -12.746 -39.892 -1.129 1.00 33.08 117 TYR B C 1
ATOM 2196 O O . TYR B 1 120 ? -11.546 -40.051 -1.361 1.00 32.94 117 TYR B O 1
ATOM 2205 N N . LEU B 1 121 ? -13.202 -39.039 -0.211 1.00 31.87 118 LEU B N 1
ATOM 2206 C CA . LEU B 1 121 ? -12.315 -38.157 0.535 1.00 35.09 118 LEU B CA 1
ATOM 2207 C C . LEU B 1 121 ? -11.927 -38.766 1.874 1.00 44.60 118 LEU B C 1
ATOM 2208 O O . LEU B 1 121 ? -12.548 -39.719 2.351 1.00 37.51 118 LEU B O 1
ATOM 2213 N N . ASP B 1 122 ? -10.900 -38.176 2.494 1.00 36.32 119 ASP B N 1
ATOM 2214 C CA . ASP B 1 122 ? -10.718 -38.340 3.926 1.00 45.96 119 ASP B CA 1
ATOM 2215 C C . ASP B 1 122 ? -12.053 -38.098 4.601 1.00 39.63 119 ASP B C 1
ATOM 2216 O O . ASP B 1 122 ? -12.773 -37.165 4.246 1.00 33.59 119 ASP B O 1
ATOM 2221 N N . GLU B 1 123 ? -12.383 -38.920 5.591 1.00 50.57 120 GLU B N 1
ATOM 2222 C CA . GLU B 1 123 ? -13.673 -38.723 6.231 1.00 44.44 120 GLU B CA 1
ATOM 2223 C C . GLU B 1 123 ? -13.740 -37.371 6.925 1.00 36.00 120 GLU B C 1
ATOM 2224 O O . GLU B 1 123 ? -14.752 -36.664 6.815 1.00 37.88 120 GLU B O 1
ATOM 2230 N N . GLU B 1 124 ? -12.656 -36.971 7.587 1.00 31.95 121 GLU B N 1
ATOM 2231 C CA . GLU B 1 124 ? -12.620 -35.652 8.204 1.00 30.63 121 GLU B CA 1
ATOM 2232 C C . GLU B 1 124 ? -12.843 -34.562 7.170 1.00 38.72 121 GLU B C 1
ATOM 2233 O O . GLU B 1 124 ? -13.567 -33.589 7.420 1.00 37.31 121 GLU B O 1
ATOM 2239 N N . LEU B 1 125 ? -12.230 -34.711 5.994 1.00 36.92 122 LEU B N 1
ATOM 2240 C CA . LEU B 1 125 ? -12.363 -33.694 4.961 1.00 29.53 122 LEU B CA 1
ATOM 2241 C C . LEU B 1 125 ? -13.781 -33.640 4.410 1.00 38.77 122 LEU B C 1
ATOM 2242 O O . LEU B 1 125 ? -14.336 -32.550 4.224 1.00 35.35 122 LEU B O 1
ATOM 2247 N N . PHE B 1 126 ? -14.388 -34.802 4.140 1.00 29.59 123 PHE B N 1
ATOM 2248 C CA . PHE B 1 126 ? -15.776 -34.796 3.686 1.00 31.83 123 PHE B CA 1
ATOM 2249 C C . PHE B 1 126 ? -16.664 -34.084 4.693 1.00 34.95 123 PHE B C 1
ATOM 2250 O O . PHE B 1 126 ? -17.558 -33.318 4.313 1.00 37.39 123 PHE B O 1
ATOM 2258 N N . GLU B 1 127 ? -16.419 -34.311 5.984 1.00 39.40 124 GLU B N 1
ATOM 2259 C CA . GLU B 1 127 ? -17.234 -33.667 7.007 1.00 39.64 124 GLU B CA 1
ATOM 2260 C C . GLU B 1 127 ? -16.972 -32.164 7.052 1.00 34.52 124 GLU B C 1
ATOM 2261 O O . GLU B 1 127 ? -17.913 -31.363 7.133 1.00 28.56 124 GLU B O 1
ATOM 2267 N N . LEU B 1 128 ? -15.696 -31.758 6.999 1.00 31.79 125 LEU B N 1
ATOM 2268 C CA . LEU B 1 128 ? -15.365 -30.331 6.968 1.00 33.37 125 LEU B CA 1
ATOM 2269 C C . LEU B 1 128 ? -16.006 -29.635 5.780 1.00 40.73 125 LEU B C 1
ATOM 2270 O O . LEU B 1 128 ? -16.505 -28.509 5.899 1.00 34.14 125 LEU B O 1
ATOM 2275 N N . LEU B 1 129 ? -15.992 -30.283 4.616 1.00 28.71 126 LEU B N 1
ATOM 2276 C CA . LEU B 1 129 ? -16.533 -29.639 3.430 1.00 37.89 126 LEU B CA 1
ATOM 2277 C C . LEU B 1 129 ? -18.036 -29.419 3.521 1.00 37.70 126 LEU B C 1
ATOM 2278 O O . LEU B 1 129 ? -18.582 -28.655 2.717 1.00 37.29 126 LEU B O 1
ATOM 2283 N N . GLN B 1 130 ? -18.715 -30.073 4.469 1.00 40.98 127 GLN B N 1
ATOM 2284 C CA . GLN B 1 130 ? -20.119 -29.759 4.710 1.00 46.32 127 GLN B CA 1
ATOM 2285 C C . GLN B 1 130 ? -20.306 -28.322 5.182 1.00 42.25 127 GLN B C 1
ATOM 2286 O O . GLN B 1 130 ? -21.413 -27.783 5.070 1.00 42.38 127 GLN B O 1
ATOM 2292 N N . ASN B 1 131 ? -19.243 -27.686 5.677 1.00 35.28 128 ASN B N 1
ATOM 2293 C CA . ASN B 1 131 ? -19.323 -26.363 6.289 1.00 41.47 128 ASN B CA 1
ATOM 2294 C C . ASN B 1 131 ? -19.065 -25.261 5.266 1.00 36.53 128 ASN B C 1
ATOM 2295 O O . ASN B 1 131 ? -18.050 -25.276 4.565 1.00 33.42 128 ASN B O 1
ATOM 2300 N N . PHE B 1 132 ? -19.981 -24.293 5.209 1.00 36.08 129 PHE B N 1
ATOM 2301 C CA . PHE B 1 132 ? -19.840 -23.162 4.294 1.00 45.81 129 PHE B CA 1
ATOM 2302 C C . PHE B 1 132 ? -18.495 -22.461 4.469 1.00 41.11 129 PHE B C 1
ATOM 2303 O O . PHE B 1 132 ? -17.804 -22.163 3.488 1.00 38.56 129 PHE B O 1
ATOM 2311 N N . THR B 1 133 ? -18.108 -22.172 5.717 1.00 36.78 130 THR B N 1
ATOM 2312 C CA . THR B 1 133 ? -16.882 -21.408 5.940 1.00 32.38 130 THR B CA 1
ATOM 2313 C C . THR B 1 133 ? -15.641 -22.189 5.518 1.00 33.85 130 THR B C 1
ATOM 2314 O O . THR B 1 133 ? -14.692 -21.611 4.971 1.00 33.12 130 THR B O 1
ATOM 2318 N N . VAL B 1 134 ? -15.624 -23.498 5.759 1.00 28.76 131 VAL B N 1
ATOM 2319 C CA . VAL B 1 134 ? -14.485 -24.301 5.333 1.00 23.93 131 VAL B CA 1
ATOM 2320 C C . VAL B 1 134 ? -14.348 -24.249 3.814 1.00 30.45 131 VAL B C 1
ATOM 2321 O O . VAL B 1 134 ? -13.255 -24.017 3.284 1.00 26.96 131 VAL B O 1
ATOM 2325 N N . ARG B 1 135 ? -15.463 -24.426 3.098 1.00 32.11 132 ARG B N 1
ATOM 2326 C CA . ARG B 1 135 ? -15.427 -24.416 1.634 1.00 30.43 132 ARG B CA 1
ATOM 2327 C C . ARG B 1 135 ? -14.878 -23.100 1.099 1.00 34.12 132 ARG B C 1
ATOM 2328 O O . ARG B 1 135 ? -14.078 -23.092 0.156 1.00 32.03 132 ARG B O 1
ATOM 2336 N N . LYS B 1 136 ? -15.300 -21.976 1.688 1.00 29.94 133 LYS B N 1
ATOM 2337 C CA . LYS B 1 136 ? -14.800 -20.671 1.265 1.00 31.01 133 LYS B CA 1
ATOM 2338 C C . LYS B 1 136 ? -13.287 -20.580 1.444 1.00 32.16 133 LYS B C 1
ATOM 2339 O O . LYS B 1 136 ? -12.564 -20.181 0.524 1.00 36.81 133 LYS B O 1
ATOM 2345 N N . LEU B 1 137 ? -12.787 -20.961 2.627 1.00 30.37 134 LEU B N 1
ATOM 2346 C CA . LEU B 1 137 ? -11.354 -20.874 2.905 1.00 36.45 134 LEU B CA 1
ATOM 2347 C C . LEU B 1 137 ? -10.549 -21.809 2.017 1.00 29.99 134 LEU B C 1
ATOM 2348 O O . LEU B 1 137 ? -9.441 -21.465 1.587 1.00 27.98 134 LEU B O 1
ATOM 2353 N N . LEU B 1 138 ? -11.072 -23.006 1.754 1.00 30.93 135 LEU B N 1
ATOM 2354 C CA . LEU B 1 138 ? -10.341 -23.929 0.899 1.00 27.84 135 LEU B CA 1
ATOM 2355 C C . LEU B 1 138 ? -10.440 -23.500 -0.555 1.00 29.82 135 LEU B C 1
ATOM 2356 O O . LEU B 1 138 ? -9.504 -23.721 -1.330 1.00 31.33 135 LEU B O 1
ATOM 2361 N N . THR B 1 139 ? -11.560 -22.891 -0.949 1.00 28.17 136 THR B N 1
ATOM 2362 C CA . THR B 1 139 ? -11.649 -22.353 -2.309 1.00 28.98 136 THR B CA 1
ATOM 2363 C C . THR B 1 139 ? -10.547 -21.326 -2.546 1.00 36.33 136 THR B C 1
ATOM 2364 O O . THR B 1 139 ? -9.840 -21.384 -3.556 1.00 31.39 136 THR B O 1
ATOM 2368 N N . SER B 1 140 ? -10.333 -20.425 -1.583 1.00 30.03 137 SER B N 1
ATOM 2369 C CA . SER B 1 140 ? -9.263 -19.439 -1.702 1.00 33.89 137 SER B CA 1
ATOM 2370 C C . SER B 1 140 ? -7.889 -20.094 -1.707 1.00 37.52 137 SER B C 1
ATOM 2371 O O . SER B 1 140 ? -7.001 -19.657 -2.451 1.00 36.82 137 SER B O 1
ATOM 2374 N N . ALA B 1 141 ? -7.682 -21.127 -0.878 1.00 28.59 138 ALA B N 1
ATOM 2375 C CA . ALA B 1 141 ? -6.408 -21.845 -0.916 1.00 30.20 138 ALA B CA 1
ATOM 2376 C C . ALA B 1 141 ? -6.126 -22.382 -2.314 1.00 26.25 138 ALA B C 1
ATOM 2377 O O . ALA B 1 141 ? -4.991 -22.319 -2.797 1.00 33.74 138 ALA B O 1
ATOM 2379 N N . LEU B 1 142 ? -7.154 -22.891 -2.989 1.00 24.69 139 LEU B N 1
ATOM 2380 C CA . LEU B 1 142 ? -6.931 -23.491 -4.303 1.00 25.45 139 LEU B CA 1
ATOM 2381 C C . LEU B 1 142 ? -6.350 -22.488 -5.294 1.00 31.50 139 LEU B C 1
ATOM 2382 O O . LEU B 1 142 ? -5.533 -22.861 -6.155 1.00 29.29 139 LEU B O 1
ATOM 2387 N N . ASP B 1 143 ? -6.764 -21.218 -5.198 1.00 36.11 140 ASP B N 1
ATOM 2388 C CA . ASP B 1 143 ? -6.251 -20.178 -6.089 1.00 33.55 140 ASP B CA 1
ATOM 2389 C C . ASP B 1 143 ? -4.746 -20.007 -5.987 1.00 32.96 140 ASP B C 1
ATOM 2390 O O . ASP B 1 143 ? -4.113 -19.547 -6.948 1.00 36.80 140 ASP B O 1
ATOM 2395 N N . ARG B 1 144 ? -4.150 -20.376 -4.860 1.00 30.12 141 ARG B N 1
ATOM 2396 C CA . ARG B 1 144 ? -2.713 -20.209 -4.704 1.00 27.07 141 ARG B CA 1
ATOM 2397 C C . ARG B 1 144 ? -1.904 -21.215 -5.509 1.00 33.31 141 ARG B C 1
ATOM 2398 O O . ARG B 1 144 ? -0.668 -21.170 -5.462 1.00 35.72 141 ARG B O 1
ATOM 2406 N N . ASN B 1 145 ? -2.553 -22.125 -6.237 1.00 31.50 142 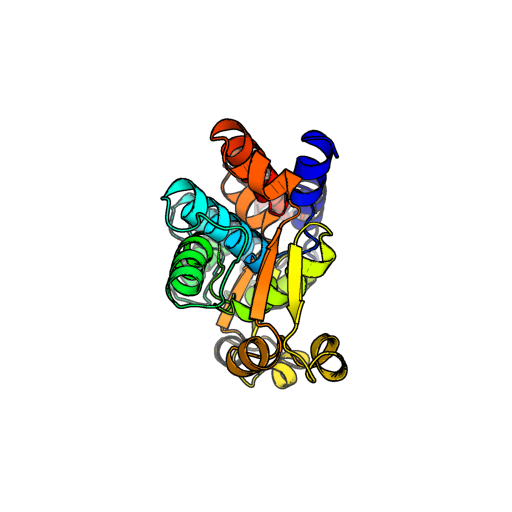ASN B N 1
ATOM 2407 C CA . ASN B 1 145 ? -1.834 -22.961 -7.190 1.00 22.91 142 ASN B CA 1
ATOM 2408 C C . ASN B 1 145 ? -1.479 -22.183 -8.448 1.00 37.23 142 ASN B C 1
ATOM 2409 O O . ASN B 1 145 ? -0.658 -22.644 -9.248 1.00 36.74 142 ASN B O 1
ATOM 2414 N N . PHE B 1 146 ? -2.094 -21.023 -8.632 1.00 34.53 143 PHE B N 1
ATOM 2415 C CA . PHE B 1 146 ? -1.955 -20.169 -9.803 1.00 36.52 143 PHE B CA 1
ATOM 2416 C C . PHE B 1 146 ? -1.260 -18.866 -9.435 1.00 46.77 143 PHE B C 1
ATOM 2417 O O . PHE B 1 146 ? -0.912 -18.613 -8.273 1.00 39.60 143 PHE B O 1
ATOM 2425 N N . ALA B 1 147 ? -1.085 -18.030 -10.456 1.00 45.33 144 ALA B N 1
ATOM 2426 C CA . ALA B 1 147 ? -0.608 -16.670 -10.267 1.00 54.14 144 ALA B CA 1
ATOM 2427 C C . ALA B 1 147 ? -1.676 -15.828 -9.578 1.00 61.88 144 ALA B C 1
ATOM 2428 O O . ALA B 1 147 ? -2.876 -16.094 -9.687 1.00 64.00 144 ALA B O 1
ATOM 2430 N N . ILE B 1 148 ? -1.217 -14.788 -8.879 1.00 91.63 145 ILE B N 1
ATOM 2431 C CA . ILE B 1 148 ? -2.087 -13.982 -8.031 1.00 79.74 145 ILE B CA 1
ATOM 2432 C C . ILE B 1 148 ? -3.166 -13.260 -8.833 1.00 99.97 145 ILE B C 1
ATOM 2433 O O . ILE B 1 148 ? -2.929 -12.728 -9.929 1.00 85.79 145 ILE B O 1
ATOM 2438 N N . THR B 1 149 ? -4.375 -13.262 -8.275 1.00 93.73 146 THR B N 1
ATOM 2439 C CA . THR B 1 149 ? -5.559 -12.626 -8.852 1.00 90.73 146 THR B CA 1
ATOM 2440 C C . THR B 1 149 ? -6.664 -12.536 -7.804 1.00 84.18 146 THR B C 1
ATOM 2441 O O . THR B 1 149 ? -7.138 -13.562 -7.291 1.00 73.71 146 THR B O 1
#